Protein AF-A0A951YEX7-F1 (afdb_monomer)

Nearest PDB structures (foldseek):
  3szv-assembly1_A  TM=1.516E-01  e=1.296E+00  Pseudomonas aeruginosa
  5fp2-assembly1_A  TM=1.904E-01  e=5.068E+00  Pseudomonas aeruginosa PAO1
  4frt-assembly2_B  TM=1.624E-01  e=7.126E+00  Pseudomonas aeruginosa PAO1

Structure (mmCIF, N/CA/C/O backbone):
data_AF-A0A951YEX7-F1
#
_entry.id   AF-A0A951YEX7-F1
#
loop_
_atom_site.group_PDB
_atom_site.id
_atom_site.type_symbol
_atom_site.label_atom_id
_atom_site.label_alt_id
_atom_site.label_comp_id
_atom_site.label_asym_id
_atom_site.label_entity_id
_atom_site.label_seq_id
_atom_site.pdbx_PDB_ins_code
_at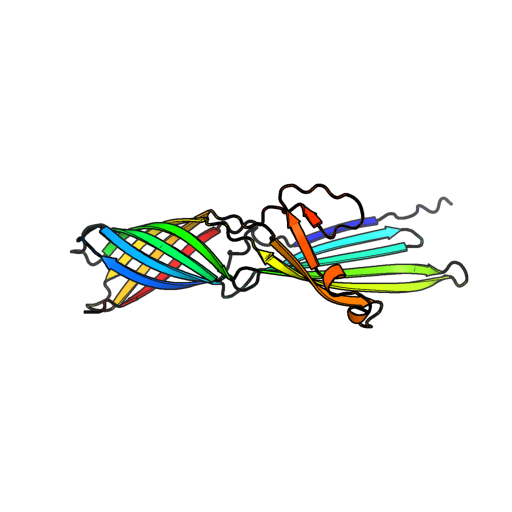om_site.Cartn_x
_atom_site.Cartn_y
_atom_site.Cartn_z
_atom_site.occupancy
_atom_site.B_iso_or_equiv
_atom_site.auth_seq_id
_atom_site.auth_comp_id
_atom_site.auth_asym_id
_atom_site.auth_atom_id
_atom_site.pdbx_PDB_model_num
ATOM 1 N N . MET A 1 1 ? 21.093 30.090 -42.281 1.00 42.28 1 MET A N 1
ATOM 2 C CA . MET A 1 1 ? 19.966 30.086 -41.326 1.00 42.28 1 MET A CA 1
ATOM 3 C C . MET A 1 1 ? 20.300 29.063 -40.257 1.00 42.28 1 MET A C 1
ATOM 5 O O . MET A 1 1 ? 20.526 27.914 -40.611 1.00 42.28 1 MET A O 1
ATOM 9 N N . ALA A 1 2 ? 20.468 29.483 -39.002 1.00 42.12 2 ALA A N 1
ATOM 10 C CA . ALA A 1 2 ? 20.758 28.562 -37.907 1.00 42.12 2 ALA A CA 1
ATOM 11 C C . ALA A 1 2 ? 19.499 27.728 -37.638 1.00 42.12 2 ALA A C 1
ATOM 13 O O . ALA A 1 2 ? 18.459 28.278 -37.287 1.00 42.12 2 ALA A O 1
ATOM 14 N N . ASN A 1 3 ? 19.578 26.422 -37.886 1.00 44.22 3 ASN A N 1
ATOM 15 C CA . ASN A 1 3 ? 18.518 25.488 -37.542 1.00 44.22 3 ASN A CA 1
ATOM 16 C C . ASN A 1 3 ? 18.584 25.304 -36.024 1.00 44.22 3 ASN A C 1
ATOM 18 O O . ASN A 1 3 ? 19.449 24.584 -35.526 1.00 44.22 3 ASN A O 1
ATOM 22 N N . THR A 1 4 ? 17.770 26.050 -35.280 1.00 51.34 4 THR A N 1
ATOM 23 C CA . THR A 1 4 ? 17.689 25.915 -33.826 1.00 51.34 4 THR A CA 1
ATOM 24 C C . THR A 1 4 ? 17.102 24.540 -33.539 1.00 51.34 4 THR A C 1
ATOM 26 O O . THR A 1 4 ? 15.890 24.351 -33.605 1.00 51.34 4 THR A O 1
ATOM 29 N N . ALA A 1 5 ? 17.969 23.554 -33.305 1.00 60.72 5 ALA A N 1
ATOM 30 C CA . ALA A 1 5 ? 17.566 22.221 -32.899 1.00 60.72 5 ALA A CA 1
ATOM 31 C C . ALA A 1 5 ? 16.681 22.350 -31.654 1.00 60.72 5 ALA A C 1
ATOM 33 O O . ALA A 1 5 ? 17.131 22.798 -30.599 1.00 60.72 5 ALA A O 1
ATOM 34 N N . VAL A 1 6 ? 15.398 22.022 -31.799 1.00 59.91 6 VAL A N 1
ATOM 35 C CA . VAL A 1 6 ? 14.470 22.014 -30.673 1.00 59.91 6 VAL A CA 1
ATOM 36 C C . VAL A 1 6 ? 14.808 20.787 -29.840 1.00 59.91 6 VAL A C 1
ATOM 38 O O . VAL A 1 6 ? 14.532 19.659 -30.237 1.00 59.91 6 VAL A O 1
ATOM 41 N N . HIS A 1 7 ? 15.438 21.024 -28.695 1.00 75.38 7 HIS A N 1
ATOM 42 C CA . HIS A 1 7 ? 15.550 20.045 -27.627 1.00 75.38 7 HIS A CA 1
ATOM 43 C C . HIS A 1 7 ? 14.389 20.284 -26.669 1.00 75.38 7 HIS A C 1
ATOM 45 O O . HIS A 1 7 ? 14.325 21.329 -26.020 1.00 75.38 7 HIS A O 1
ATOM 51 N N . ARG A 1 8 ? 13.443 19.346 -26.610 1.00 79.12 8 ARG A N 1
ATOM 52 C CA . ARG A 1 8 ? 12.318 19.415 -25.675 1.00 79.12 8 ARG A CA 1
ATOM 53 C C . ARG A 1 8 ? 12.412 18.245 -24.710 1.00 79.12 8 ARG A C 1
ATOM 55 O O . ARG A 1 8 ? 12.456 17.097 -25.128 1.00 79.12 8 ARG A O 1
ATOM 62 N N . TYR A 1 9 ? 12.431 18.561 -23.425 1.00 84.31 9 TYR A N 1
ATOM 63 C CA . TYR A 1 9 ? 12.249 17.605 -22.343 1.00 84.31 9 TYR A CA 1
ATOM 64 C C . TYR A 1 9 ? 10.934 17.952 -21.652 1.00 84.31 9 TYR A C 1
ATOM 66 O O . TYR A 1 9 ? 10.655 19.125 -21.390 1.00 84.31 9 TYR A O 1
ATOM 74 N N . THR A 1 10 ? 10.082 16.965 -21.426 1.00 81.12 10 THR A N 1
ATOM 75 C CA . THR A 1 10 ? 8.806 17.146 -20.738 1.00 81.12 10 THR A CA 1
ATOM 76 C C . THR A 1 10 ? 8.591 15.971 -19.811 1.00 81.12 10 THR A C 1
ATOM 78 O O . THR A 1 10 ? 8.619 14.828 -20.243 1.00 81.12 10 THR A O 1
ATOM 81 N N . GLU A 1 11 ? 8.357 16.263 -18.542 1.00 81.75 11 GLU A N 1
ATOM 82 C CA . GLU A 1 11 ? 8.040 15.273 -17.525 1.00 81.75 11 GLU A CA 1
ATOM 83 C C . GLU A 1 11 ? 6.643 15.581 -16.999 1.00 81.75 11 GLU A C 1
ATOM 85 O O . GLU A 1 11 ? 6.345 16.715 -16.620 1.00 81.75 11 GLU A O 1
ATOM 90 N N . SER A 1 12 ? 5.764 14.589 -17.055 1.00 78.19 12 SER A N 1
ATOM 91 C CA . SER A 1 12 ? 4.394 14.665 -16.560 1.00 78.19 12 SER A CA 1
ATOM 92 C C . SER A 1 12 ? 4.208 13.588 -15.506 1.00 78.19 12 SER A C 1
ATOM 94 O O . SER A 1 12 ? 4.552 12.435 -15.734 1.00 78.19 12 SER A O 1
ATOM 96 N N . PHE A 1 13 ? 3.661 13.951 -14.351 1.00 79.12 13 PHE A N 1
ATOM 97 C CA . PHE A 1 13 ? 3.451 13.018 -13.250 1.00 79.12 13 PHE A CA 1
ATOM 98 C C . PHE A 1 13 ? 2.040 13.165 -12.681 1.00 79.12 13 PHE A C 1
ATOM 100 O O . PHE A 1 13 ? 1.550 14.272 -12.464 1.00 79.12 13 PHE A O 1
ATOM 107 N N . ASP A 1 14 ? 1.401 12.031 -12.407 1.00 78.00 14 ASP A N 1
ATOM 108 C CA . ASP A 1 14 ? 0.180 11.923 -11.611 1.00 78.00 14 ASP A CA 1
ATOM 109 C C . ASP A 1 14 ? 0.499 11.085 -10.371 1.00 78.00 14 ASP A C 1
ATOM 111 O O . ASP A 1 14 ? 0.310 9.864 -10.305 1.00 78.00 14 ASP A O 1
ATOM 115 N N . LEU A 1 15 ? 1.064 11.782 -9.389 1.00 67.12 15 LEU A N 1
ATOM 116 C CA . LEU A 1 15 ? 1.317 11.267 -8.054 1.00 67.12 15 LEU A CA 1
ATOM 117 C C . LEU A 1 15 ? 0.044 11.502 -7.234 1.00 67.12 15 LEU A C 1
ATOM 119 O O . LEU A 1 15 ? -0.036 12.440 -6.436 1.00 67.12 15 LEU A O 1
ATOM 123 N N . GLY A 1 16 ? -0.993 10.686 -7.451 1.00 59.91 16 GLY A N 1
ATOM 124 C CA . GLY A 1 16 ? -2.158 10.661 -6.561 1.00 59.91 16 GLY A CA 1
ATOM 125 C C . GLY A 1 16 ? -1.709 10.592 -5.091 1.00 59.91 16 GLY A C 1
ATOM 126 O O . GLY A 1 16 ? -0.625 10.083 -4.818 1.00 59.91 16 GLY A O 1
ATOM 127 N N . ARG A 1 17 ? -2.505 11.136 -4.145 1.00 60.66 17 ARG A N 1
ATOM 128 C CA . ARG A 1 17 ? -2.154 11.249 -2.703 1.00 60.66 17 ARG A CA 1
ATOM 129 C C . ARG A 1 17 ? -1.236 10.099 -2.252 1.00 60.66 17 ARG A C 1
ATOM 131 O O . ARG A 1 17 ? -1.647 8.949 -2.339 1.00 60.66 17 ARG A O 1
ATOM 138 N N . SER A 1 18 ? -0.039 10.460 -1.777 1.00 63.31 18 SER A N 1
ATOM 139 C CA . SER A 1 18 ? 1.215 9.681 -1.648 1.00 63.31 18 SER A CA 1
ATOM 140 C C . SER A 1 18 ? 1.187 8.346 -0.866 1.00 63.31 18 SER A C 1
ATOM 142 O O . SER A 1 18 ? 2.230 7.846 -0.473 1.00 63.31 18 SER A O 1
ATOM 144 N N . SER A 1 19 ? 0.029 7.751 -0.578 1.00 72.00 19 SER A N 1
ATOM 145 C CA . SER A 1 19 ? -0.068 6.502 0.180 1.00 72.00 19 SER A CA 1
ATOM 146 C C . SER A 1 19 ? -0.799 5.420 -0.594 1.00 72.00 19 SER A C 1
ATOM 148 O O . SER A 1 19 ? -1.937 5.602 -1.028 1.00 72.00 19 SER A O 1
ATOM 150 N N . TYR A 1 20 ? -0.174 4.249 -0.686 1.00 76.44 20 TYR A N 1
ATOM 151 C CA . TYR A 1 20 ? -0.743 3.079 -1.354 1.00 76.44 20 TYR A CA 1
ATOM 152 C C . TYR A 1 20 ? -1.901 2.427 -0.584 1.00 76.44 20 TYR A C 1
ATOM 154 O O . TYR A 1 20 ? -2.630 1.611 -1.144 1.00 76.44 20 TYR A O 1
ATOM 162 N N . THR A 1 21 ? -2.135 2.828 0.670 1.00 76.38 21 THR A N 1
ATOM 163 C CA . THR A 1 21 ? -3.345 2.451 1.419 1.00 76.38 21 THR A CA 1
ATOM 164 C C . THR A 1 21 ? -4.460 3.493 1.302 1.00 76.38 21 THR A C 1
ATOM 166 O O . THR A 1 21 ? -5.565 3.262 1.792 1.00 76.38 21 THR A O 1
ATOM 169 N 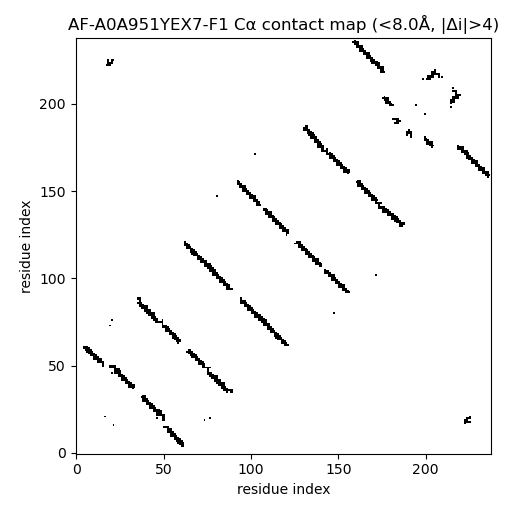N . ALA A 1 22 ? -4.233 4.643 0.658 1.00 76.00 22 ALA A N 1
ATOM 170 C CA . ALA A 1 22 ? -5.258 5.674 0.536 1.00 76.00 22 ALA A CA 1
ATOM 171 C C . ALA A 1 22 ? -6.360 5.264 -0.451 1.00 76.00 22 ALA A C 1
ATOM 173 O O . ALA A 1 22 ? -6.129 5.105 -1.645 1.00 76.00 22 ALA A O 1
ATOM 174 N N . GLY A 1 23 ? -7.604 5.188 0.009 1.00 80.38 23 GLY A N 1
ATOM 175 C CA . GLY A 1 23 ? -8.727 4.812 -0.842 1.00 80.38 23 GLY A CA 1
ATOM 176 C C . GLY A 1 23 ? -9.873 4.227 -0.039 1.00 80.38 23 GLY A C 1
ATOM 177 O O . GLY A 1 23 ? -9.927 4.377 1.181 1.00 80.38 23 GLY A O 1
ATOM 178 N N . LEU A 1 24 ? -10.791 3.566 -0.740 1.00 85.12 24 LEU A N 1
ATOM 179 C CA . LEU A 1 24 ? -11.866 2.823 -0.101 1.00 85.12 24 LEU A CA 1
ATOM 180 C C . LEU A 1 24 ? -11.297 1.538 0.512 1.00 85.12 24 LEU A C 1
ATOM 182 O O . LEU A 1 24 ? -10.646 0.753 -0.181 1.00 85.12 24 LEU A O 1
ATOM 186 N N . GLN A 1 25 ? -11.562 1.330 1.798 1.00 88.12 25 GLN A N 1
ATOM 187 C CA . GLN A 1 25 ? -11.143 0.147 2.543 1.00 88.12 25 GLN A CA 1
ATOM 188 C C . GLN A 1 25 ? -12.361 -0.528 3.175 1.00 88.12 25 GLN A C 1
ATOM 190 O O . GLN A 1 25 ? -13.288 0.143 3.630 1.00 88.12 25 GLN A O 1
ATOM 195 N N . GLY A 1 26 ? -12.351 -1.856 3.205 1.00 91.56 26 GLY A N 1
ATOM 196 C CA . GLY A 1 26 ? -13.250 -2.664 4.018 1.00 91.56 26 GLY A CA 1
ATOM 197 C C . GLY A 1 26 ? -12.570 -3.027 5.333 1.00 91.56 26 GLY A C 1
ATOM 198 O O . GLY A 1 26 ? -11.383 -3.349 5.344 1.00 91.56 26 GLY A O 1
ATOM 199 N N . ILE A 1 27 ? -13.319 -2.989 6.434 1.00 93.31 27 ILE A N 1
ATOM 200 C CA . ILE A 1 27 ? -12.808 -3.320 7.766 1.00 93.31 27 ILE A CA 1
ATOM 201 C C . ILE A 1 27 ? -13.727 -4.354 8.396 1.00 93.31 27 ILE A C 1
ATOM 203 O O . ILE A 1 27 ? -14.934 -4.139 8.505 1.00 93.31 27 ILE A O 1
ATOM 207 N N . LEU A 1 28 ? -13.141 -5.463 8.832 1.00 94.56 28 LEU A N 1
ATOM 208 C CA . LEU A 1 28 ? -13.803 -6.474 9.647 1.00 94.56 28 LEU A CA 1
ATOM 209 C C . LEU A 1 28 ? -13.068 -6.559 10.975 1.00 94.56 28 LEU A C 1
ATOM 211 O O . LEU A 1 28 ? -11.853 -6.704 10.980 1.00 94.56 28 LEU A O 1
ATOM 215 N N . ALA A 1 29 ? -13.775 -6.460 12.094 1.00 95.00 29 ALA A N 1
ATOM 216 C CA . ALA A 1 29 ? -13.156 -6.520 13.411 1.00 95.00 29 ALA A CA 1
ATOM 217 C C . ALA A 1 29 ? -13.959 -7.410 14.353 1.00 95.00 29 ALA A C 1
ATOM 219 O O . ALA A 1 29 ? -15.190 -7.390 14.344 1.00 95.00 29 ALA A O 1
ATOM 220 N N . ALA A 1 30 ? -13.244 -8.165 15.180 1.00 95.50 30 ALA A N 1
ATOM 221 C CA . ALA A 1 30 ? -13.800 -8.932 16.283 1.00 95.50 30 ALA A CA 1
ATOM 222 C C . ALA A 1 30 ? -13.022 -8.591 17.553 1.00 95.50 30 ALA A C 1
ATOM 224 O O . ALA A 1 30 ? -11.806 -8.429 17.508 1.00 95.50 30 ALA A O 1
ATOM 225 N N . GLY A 1 31 ? -13.708 -8.471 18.684 1.00 93.56 31 GLY A N 1
ATOM 226 C CA . GLY A 1 31 ? -13.071 -8.055 19.926 1.00 93.56 31 GLY A CA 1
ATOM 227 C C . GLY A 1 31 ? -13.866 -8.442 21.158 1.00 93.56 31 GLY A C 1
ATOM 228 O O . GLY A 1 31 ? -15.031 -8.827 21.069 1.00 93.56 31 GLY A O 1
ATOM 229 N N . ALA A 1 32 ? -13.214 -8.332 22.309 1.00 93.81 32 ALA A N 1
ATOM 230 C CA . ALA A 1 32 ? -13.791 -8.620 23.611 1.00 93.81 32 ALA A CA 1
ATOM 231 C C . ALA A 1 32 ? -13.421 -7.517 24.603 1.00 93.81 32 ALA A C 1
ATOM 233 O O . ALA A 1 32 ? -12.282 -7.050 24.652 1.00 93.81 32 ALA A O 1
ATOM 234 N N . MET A 1 33 ? -14.394 -7.113 25.416 1.00 92.00 33 MET A N 1
ATOM 235 C CA . MET A 1 33 ? -14.188 -6.181 26.520 1.00 92.00 33 MET A CA 1
ATOM 236 C C . MET A 1 33 ? -13.905 -6.975 27.795 1.00 92.00 33 MET A C 1
ATOM 238 O O . MET A 1 33 ? -14.723 -7.795 28.204 1.00 92.00 33 MET A O 1
ATOM 242 N N . PHE A 1 34 ? -12.759 -6.733 28.432 1.00 92.38 34 PHE A N 1
ATOM 243 C CA . PHE A 1 34 ? -12.404 -7.364 29.710 1.00 92.38 34 PHE A CA 1
ATOM 244 C C . PHE A 1 34 ? -12.970 -6.593 30.905 1.00 92.38 34 PHE A C 1
ATOM 246 O O . PHE A 1 34 ? -13.217 -7.156 31.968 1.00 92.38 34 PHE A O 1
ATOM 253 N N . SER A 1 35 ? -13.174 -5.288 30.733 1.00 90.88 35 SER A N 1
ATOM 254 C CA . SER A 1 35 ? -13.837 -4.413 31.694 1.00 90.88 35 SER A CA 1
ATOM 255 C C . SER A 1 35 ? -14.820 -3.492 30.973 1.00 90.88 35 SER A C 1
ATOM 257 O O . SER A 1 35 ? -14.917 -3.497 29.747 1.00 90.88 35 SER A O 1
ATOM 259 N N . LYS A 1 36 ? -15.542 -2.651 31.722 1.00 88.75 36 LYS A N 1
ATOM 260 C CA . LYS A 1 36 ? -16.456 -1.656 31.131 1.00 88.75 36 LYS A CA 1
ATOM 261 C C . LYS A 1 36 ? -15.745 -0.689 30.176 1.00 88.75 36 LYS A C 1
ATOM 263 O O . LYS A 1 36 ? -16.360 -0.197 29.231 1.00 88.75 36 LYS A O 1
ATOM 268 N N . ASN A 1 37 ? -14.458 -0.437 30.419 1.00 93.88 37 ASN A N 1
ATOM 269 C CA . ASN A 1 37 ? -13.695 0.611 29.751 1.00 93.88 37 ASN A CA 1
ATOM 270 C C . ASN A 1 37 ? -12.516 0.090 28.933 1.00 93.88 37 ASN A C 1
ATOM 272 O O . ASN A 1 37 ? -11.970 0.871 28.169 1.00 93.88 37 ASN A O 1
ATOM 276 N N . ILE A 1 38 ? -12.111 -1.175 29.087 1.00 95.56 38 ILE A N 1
ATOM 277 C CA . ILE A 1 38 ? -10.909 -1.728 28.452 1.00 95.56 38 ILE A CA 1
ATOM 278 C C . ILE A 1 38 ? -11.232 -3.065 27.789 1.00 95.56 38 ILE A C 1
ATOM 280 O O . ILE A 1 38 ? -11.825 -3.955 28.404 1.00 95.56 38 ILE A O 1
ATOM 284 N N . GLY A 1 39 ? -10.803 -3.211 26.544 1.00 96.38 39 GLY A N 1
ATOM 285 C CA . GLY A 1 39 ? -10.915 -4.436 25.768 1.00 96.38 39 GLY A CA 1
ATOM 286 C C . GLY A 1 39 ? -9.819 -4.548 24.726 1.00 96.38 39 GLY A C 1
ATOM 287 O O . GLY A 1 39 ? -8.913 -3.720 24.664 1.00 96.38 39 GLY A O 1
ATOM 288 N N . VAL A 1 40 ? -9.924 -5.572 23.895 1.00 97.38 40 VAL A N 1
ATOM 289 C CA . VAL A 1 40 ? -9.048 -5.796 22.745 1.00 97.38 40 VAL A CA 1
ATOM 290 C C . VAL A 1 40 ? -9.878 -6.086 21.509 1.00 97.38 40 VAL A C 1
ATOM 292 O O . VAL A 1 40 ? -10.967 -6.654 21.610 1.00 97.38 40 VAL A O 1
ATOM 295 N N . ASP A 1 41 ? -9.356 -5.718 20.346 1.00 95.88 41 ASP A N 1
ATOM 296 C CA . ASP A 1 41 ? -9.888 -6.125 19.053 1.00 95.88 41 ASP A CA 1
ATOM 297 C C . ASP A 1 41 ? -8.786 -6.692 18.150 1.00 95.88 41 ASP A C 1
ATOM 299 O O . ASP A 1 41 ? -7.590 -6.476 18.351 1.00 95.88 41 ASP A O 1
ATOM 303 N N . LEU A 1 42 ? -9.210 -7.475 17.166 1.00 97.31 42 LEU A N 1
ATOM 304 C CA . LEU A 1 42 ? -8.427 -7.861 16.009 1.00 97.31 42 LEU A CA 1
ATOM 305 C C . LEU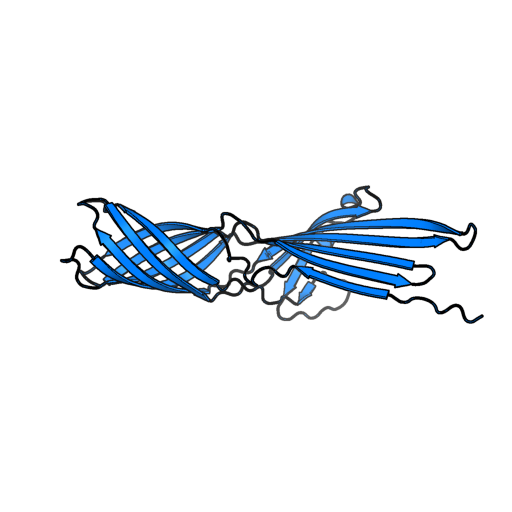 A 1 42 ? -9.194 -7.378 14.784 1.00 97.31 42 LEU A C 1
ATOM 307 O O . LEU A 1 42 ? -10.250 -7.921 14.447 1.00 97.31 42 LEU A O 1
ATOM 311 N N . ALA A 1 43 ? -8.670 -6.343 14.137 1.00 96.31 43 ALA A N 1
ATOM 312 C CA . ALA A 1 43 ? -9.215 -5.818 12.897 1.00 96.31 43 ALA A CA 1
ATOM 313 C C . ALA A 1 43 ? -8.450 -6.364 11.686 1.00 96.31 43 ALA A C 1
ATOM 315 O O . ALA A 1 43 ? -7.237 -6.543 11.725 1.00 96.31 43 ALA A O 1
ATOM 316 N N . MET A 1 44 ? -9.162 -6.597 10.594 1.00 95.75 44 MET A N 1
ATOM 317 C CA . MET A 1 44 ? -8.635 -6.885 9.273 1.00 95.75 44 MET A CA 1
ATOM 318 C C . MET A 1 44 ? -9.075 -5.762 8.339 1.00 95.75 44 MET A C 1
ATOM 320 O O . MET A 1 44 ? -10.271 -5.540 8.150 1.00 95.75 44 MET A O 1
ATOM 324 N N . ASN A 1 45 ? -8.102 -5.065 7.761 1.00 92.06 45 ASN A N 1
ATOM 325 C CA . ASN A 1 45 ? -8.305 -3.988 6.802 1.00 92.06 45 ASN A CA 1
ATOM 326 C C . ASN A 1 45 ? -7.964 -4.512 5.403 1.00 92.06 45 ASN A C 1
ATOM 328 O O . ASN A 1 45 ? -6.881 -5.063 5.196 1.00 92.06 45 ASN A O 1
ATOM 332 N N . ILE A 1 46 ? -8.885 -4.344 4.457 1.00 91.06 46 ILE A N 1
ATOM 333 C CA . ILE A 1 46 ? -8.766 -4.798 3.068 1.00 91.06 46 ILE A CA 1
ATOM 334 C C . ILE A 1 46 ? -8.924 -3.578 2.165 1.00 91.06 46 ILE A C 1
ATOM 336 O O . ILE 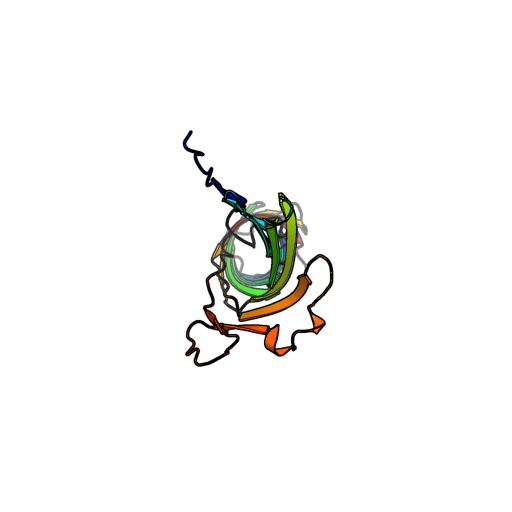A 1 46 ? -9.982 -2.948 2.163 1.00 91.06 46 ILE A O 1
ATOM 340 N N . GLY A 1 47 ? -7.907 -3.227 1.379 1.00 87.50 47 GLY A N 1
ATOM 341 C CA . GLY A 1 47 ? -8.073 -2.172 0.376 1.00 87.50 47 GLY A CA 1
ATOM 342 C C . GLY A 1 47 ? -8.948 -2.652 -0.782 1.00 87.50 47 GLY A C 1
ATOM 343 O O . GLY A 1 47 ? -8.707 -3.718 -1.339 1.00 87.50 47 GLY A O 1
ATOM 344 N N . LEU A 1 48 ? -9.975 -1.876 -1.132 1.00 84.44 48 LEU A N 1
ATOM 345 C CA . LEU A 1 48 ? -10.973 -2.241 -2.148 1.00 84.44 48 LEU A CA 1
ATOM 346 C C . LEU A 1 48 ? -10.746 -1.551 -3.495 1.00 84.44 48 LEU A C 1
ATOM 348 O O . LEU A 1 48 ? -11.154 -2.067 -4.529 1.00 84.44 48 LEU A O 1
ATOM 352 N N . ALA A 1 49 ? -10.099 -0.389 -3.481 1.00 77.69 49 ALA A N 1
ATOM 353 C CA . ALA A 1 49 ? -9.775 0.381 -4.675 1.00 77.69 49 ALA A CA 1
ATOM 354 C C . ALA A 1 49 ? -8.296 0.789 -4.616 1.00 77.69 49 ALA A C 1
ATOM 356 O O . ALA A 1 49 ? -7.993 1.875 -4.107 1.00 77.69 49 ALA A O 1
ATOM 357 N N . PRO A 1 50 ? -7.373 -0.089 -5.053 1.00 67.88 50 PRO A N 1
ATOM 358 C CA . PRO A 1 50 ? -5.956 0.231 -5.048 1.00 67.88 50 PRO A CA 1
ATOM 359 C C . PRO A 1 50 ? -5.655 1.455 -5.916 1.00 67.88 50 PRO A C 1
ATOM 361 O O . PRO A 1 50 ? -6.303 1.706 -6.935 1.00 67.88 50 PRO A O 1
ATOM 364 N N . ARG A 1 51 ? -4.662 2.237 -5.493 1.00 75.31 51 ARG A N 1
ATOM 365 C CA . ARG A 1 51 ? -4.213 3.431 -6.212 1.00 75.31 51 ARG A CA 1
ATOM 366 C C . ARG A 1 51 ? -3.171 3.073 -7.261 1.00 75.31 51 ARG A C 1
ATOM 368 O O . ARG A 1 51 ? -2.340 2.192 -7.049 1.00 75.31 51 ARG A O 1
ATOM 375 N N . SER A 1 52 ? -3.207 3.823 -8.358 1.00 79.12 52 SER A N 1
ATOM 376 C CA . SER A 1 52 ? -2.172 3.824 -9.384 1.00 79.12 52 SER A CA 1
ATOM 377 C C . SER A 1 52 ? -1.474 5.179 -9.431 1.00 79.12 52 SER A C 1
ATOM 379 O O . SER A 1 52 ? -2.160 6.201 -9.412 1.00 79.12 52 SER A O 1
ATOM 381 N N . MET A 1 53 ? -0.153 5.182 -9.549 1.00 82.56 53 MET A N 1
ATOM 382 C CA . MET A 1 53 ? 0.657 6.357 -9.863 1.00 82.56 53 MET A CA 1
ATOM 383 C C . MET A 1 53 ? 1.176 6.234 -11.291 1.00 82.56 53 MET A C 1
ATOM 385 O O . MET A 1 53 ? 1.475 5.126 -11.745 1.00 82.56 53 MET A O 1
ATOM 389 N N . LYS A 1 54 ? 1.265 7.358 -12.002 1.00 85.88 54 LYS A N 1
ATOM 390 C CA . LYS A 1 54 ? 1.759 7.398 -13.382 1.00 85.88 54 LYS A CA 1
ATOM 391 C C . LYS A 1 54 ? 2.815 8.479 -13.542 1.00 85.88 54 LYS A C 1
ATOM 393 O O . LYS A 1 54 ? 2.682 9.559 -12.969 1.00 85.88 54 LYS A O 1
ATOM 398 N N . SER A 1 55 ? 3.839 8.187 -14.326 1.00 88.12 55 SER A N 1
ATOM 399 C CA . SER A 1 55 ? 4.855 9.145 -14.742 1.00 88.12 55 SER A CA 1
ATOM 400 C C . SER A 1 55 ? 5.176 8.927 -16.211 1.00 88.12 55 SER A C 1
ATOM 402 O O . SER A 1 55 ? 5.363 7.790 -16.635 1.00 88.12 55 SER A O 1
ATOM 404 N N . ASP A 1 56 ? 5.242 10.013 -16.968 1.00 86.25 56 ASP A N 1
ATOM 405 C CA . ASP A 1 56 ? 5.573 10.033 -18.382 1.00 86.25 56 ASP A CA 1
ATOM 406 C C . ASP A 1 56 ? 6.727 11.013 -18.604 1.00 86.25 56 ASP A C 1
ATOM 408 O O . ASP A 1 56 ? 6.609 12.216 -18.353 1.00 86.25 56 ASP A O 1
ATOM 412 N N . VAL A 1 57 ? 7.848 10.502 -19.102 1.00 87.38 57 VAL A N 1
ATOM 413 C CA . VAL A 1 57 ? 9.006 11.302 -19.503 1.00 87.38 57 VAL A CA 1
ATOM 414 C C . VAL A 1 57 ? 9.095 11.291 -21.019 1.00 87.38 57 VAL A C 1
ATOM 416 O O . VAL A 1 57 ? 9.179 10.234 -21.639 1.00 87.38 57 VAL A O 1
ATOM 419 N N . TYR A 1 58 ? 9.096 12.474 -21.620 1.00 88.19 58 TYR A N 1
ATOM 420 C CA . TYR A 1 58 ? 9.220 12.686 -23.054 1.00 88.19 58 TYR A CA 1
ATOM 421 C C . TYR A 1 58 ? 10.480 13.490 -23.368 1.00 88.19 58 TYR A C 1
ATOM 423 O O . TYR A 1 58 ? 10.710 14.568 -22.814 1.00 88.19 58 TYR A O 1
ATOM 431 N N . LEU A 1 59 ? 11.271 12.980 -24.305 1.00 87.12 59 LEU A N 1
ATOM 432 C CA . LEU A 1 59 ? 12.458 13.633 -24.837 1.00 87.12 59 LEU A CA 1
ATOM 433 C C . LEU A 1 59 ? 12.330 13.747 -26.355 1.00 87.12 59 LEU A C 1
ATOM 435 O O . LEU A 1 59 ? 12.066 12.764 -27.041 1.00 87.12 59 LEU A O 1
ATOM 439 N N . GLU A 1 60 ? 12.589 14.931 -26.894 1.00 86.88 60 GLU A N 1
ATOM 440 C CA . GLU A 1 60 ? 12.643 15.181 -28.331 1.00 86.88 60 GLU A CA 1
ATOM 441 C C . GLU A 1 60 ? 13.933 15.903 -28.710 1.00 86.88 60 GLU A C 1
ATOM 443 O O . GLU A 1 60 ? 14.315 16.920 -28.124 1.00 86.88 60 GLU A O 1
ATOM 448 N N . GLN A 1 61 ? 14.599 15.341 -29.713 1.00 87.38 61 GLN A N 1
ATOM 449 C CA . GLN A 1 61 ? 15.803 15.833 -30.363 1.00 87.38 61 GLN A CA 1
ATOM 450 C C . GLN A 1 61 ? 15.645 15.668 -31.889 1.00 87.38 61 GLN A C 1
ATOM 452 O O . GLN A 1 61 ? 14.815 14.875 -32.339 1.00 87.38 61 GLN A O 1
ATOM 457 N N . PRO A 1 62 ? 16.457 16.348 -32.722 1.00 83.00 62 PRO A N 1
ATOM 458 C CA . PRO A 1 62 ? 16.258 16.375 -34.177 1.00 83.00 62 PRO A CA 1
ATOM 459 C C . PRO A 1 62 ? 16.152 15.012 -34.889 1.00 83.00 62 PRO A C 1
ATOM 461 O O . PRO A 1 62 ? 15.484 14.925 -35.914 1.00 83.00 62 PRO A O 1
ATOM 464 N N . ALA A 1 63 ? 16.785 13.959 -34.365 1.00 87.31 63 ALA A N 1
ATOM 465 C CA . ALA A 1 63 ? 16.785 12.613 -34.955 1.00 87.31 63 ALA A CA 1
ATOM 466 C C . ALA A 1 63 ? 16.275 11.522 -33.994 1.00 87.31 63 ALA A C 1
ATOM 468 O O . ALA A 1 63 ? 16.419 10.330 -34.277 1.00 87.31 63 ALA A O 1
ATOM 469 N N . LEU A 1 64 ? 15.724 11.916 -32.843 1.00 89.19 64 LEU A N 1
ATOM 470 C CA . LEU A 1 64 ? 15.386 11.000 -31.760 1.00 89.19 64 LEU A CA 1
ATOM 471 C C . LEU A 1 64 ? 14.202 11.532 -30.954 1.00 89.19 64 LEU A C 1
ATOM 473 O O . LEU A 1 64 ? 14.238 12.659 -30.462 1.00 89.19 64 LEU A O 1
ATOM 477 N N . ARG A 1 65 ? 13.183 10.697 -30.769 1.00 91.31 65 ARG A N 1
ATOM 478 C CA . ARG A 1 65 ? 12.097 10.931 -29.816 1.00 91.31 65 ARG A CA 1
ATOM 479 C C . ARG A 1 65 ? 12.001 9.743 -28.884 1.00 91.31 65 ARG A C 1
ATOM 481 O O . ARG A 1 65 ? 12.000 8.606 -29.345 1.00 91.31 65 ARG A O 1
ATOM 488 N N . GLU A 1 66 ? 11.913 10.002 -27.592 1.00 92.00 66 GLU A N 1
ATOM 489 C CA . GLU A 1 66 ? 11.808 8.970 -26.570 1.00 92.00 66 GLU A CA 1
ATOM 490 C C . GLU A 1 66 ? 10.635 9.280 -25.655 1.00 92.00 66 GLU A C 1
ATOM 492 O O . GLU A 1 66 ? 10.380 10.429 -25.303 1.00 92.00 66 GLU A O 1
ATOM 497 N N . THR A 1 67 ? 9.894 8.244 -25.294 1.00 92.19 67 THR A N 1
ATOM 498 C CA . THR A 1 67 ? 8.818 8.300 -24.311 1.00 92.19 67 THR A CA 1
ATOM 499 C C . THR A 1 67 ? 9.014 7.150 -23.342 1.00 92.19 67 THR A C 1
ATOM 501 O O . THR A 1 67 ? 9.070 5.998 -23.767 1.00 92.19 67 THR A O 1
ATOM 504 N N . LEU A 1 68 ? 9.115 7.451 -22.054 1.00 93.25 68 LEU A N 1
ATOM 505 C CA . LEU A 1 68 ? 9.119 6.479 -20.972 1.00 93.25 68 LEU A CA 1
ATOM 506 C C . LEU A 1 68 ? 7.855 6.695 -20.144 1.00 93.25 68 LEU A C 1
ATOM 508 O O . LEU A 1 68 ? 7.753 7.689 -19.434 1.00 93.25 68 LEU A O 1
ATOM 512 N N . ALA A 1 69 ? 6.920 5.760 -20.236 1.00 91.62 69 ALA A N 1
ATOM 513 C CA . ALA A 1 69 ? 5.729 5.716 -19.404 1.00 91.62 69 ALA A CA 1
ATOM 514 C C . ALA A 1 69 ? 5.925 4.671 -18.304 1.00 91.62 69 ALA A C 1
ATOM 516 O O . ALA A 1 69 ? 6.212 3.508 -18.588 1.00 91.62 69 ALA A O 1
ATOM 517 N N . VAL A 1 70 ? 5.755 5.071 -17.050 1.00 91.44 70 VAL A N 1
ATOM 518 C CA . VAL A 1 70 ? 5.822 4.207 -15.870 1.00 91.44 70 VAL A CA 1
ATOM 519 C C . VAL A 1 70 ? 4.488 4.295 -15.147 1.00 91.44 70 VAL A C 1
ATOM 521 O O . VAL A 1 70 ? 4.049 5.372 -14.753 1.00 91.44 70 VAL A O 1
ATOM 524 N N . THR A 1 71 ? 3.834 3.156 -14.951 1.00 90.25 71 THR A N 1
ATOM 525 C CA . THR A 1 71 ? 2.619 3.035 -14.144 1.00 90.25 71 THR A CA 1
ATOM 526 C C . THR A 1 71 ? 2.881 2.079 -12.992 1.00 90.25 71 THR A C 1
ATOM 528 O O . THR A 1 71 ? 3.176 0.913 -13.212 1.00 90.25 71 THR A O 1
ATOM 531 N N . GLN A 1 72 ? 2.727 2.546 -11.758 1.00 87.44 72 GLN A N 1
ATOM 532 C CA . GLN A 1 72 ? 2.803 1.713 -10.558 1.00 87.44 72 GLN A CA 1
ATOM 533 C C . GLN A 1 72 ? 1.410 1.549 -9.961 1.00 87.44 72 GLN A C 1
ATOM 535 O O . GLN A 1 72 ? 0.668 2.523 -9.842 1.00 87.44 72 GLN A O 1
ATOM 540 N N . LYS A 1 73 ? 1.036 0.331 -9.578 1.00 87.00 73 LYS A N 1
ATOM 541 C CA . LYS A 1 73 ? -0.260 0.000 -8.974 1.00 87.00 73 LYS A CA 1
ATOM 542 C C . LYS A 1 73 ? -0.009 -0.821 -7.723 1.00 87.00 73 LYS A C 1
ATOM 544 O O . LYS A 1 73 ? 0.705 -1.813 -7.793 1.00 87.00 73 LYS A O 1
ATOM 549 N N . ALA A 1 74 ? -0.596 -0.440 -6.594 1.00 83.81 74 ALA A N 1
ATOM 550 C CA . ALA A 1 74 ? -0.596 -1.342 -5.446 1.00 83.81 74 ALA A CA 1
ATOM 551 C C . ALA A 1 74 ? -1.595 -2.480 -5.647 1.00 83.81 74 ALA A C 1
ATOM 553 O O . ALA A 1 74 ? -2.674 -2.275 -6.196 1.00 83.81 74 ALA A O 1
ATOM 554 N N . ASP A 1 75 ? -1.264 -3.663 -5.150 1.00 84.25 75 ASP A N 1
ATOM 555 C CA . ASP A 1 75 ? -2.252 -4.718 -4.956 1.00 84.25 75 ASP A CA 1
ATOM 556 C C . ASP A 1 75 ? -3.227 -4.322 -3.854 1.00 84.25 75 ASP A C 1
ATOM 558 O O . ASP A 1 75 ? -2.902 -3.486 -3.017 1.00 84.25 75 ASP A O 1
ATOM 562 N N . MET A 1 76 ? -4.402 -4.958 -3.803 1.00 84.31 76 MET A N 1
ATOM 563 C CA . MET A 1 76 ? -5.339 -4.831 -2.680 1.00 84.31 76 MET A CA 1
ATOM 564 C C . MET A 1 76 ? -4.649 -5.265 -1.373 1.00 84.31 76 MET A C 1
ATOM 566 O O . MET A 1 76 ? -4.513 -6.473 -1.138 1.00 84.31 76 MET A O 1
ATOM 570 N N . PRO A 1 77 ? -4.204 -4.327 -0.511 1.00 86.88 77 PRO A N 1
ATOM 571 C CA . PRO A 1 77 ? -3.457 -4.694 0.674 1.00 86.88 77 PRO A CA 1
ATOM 572 C C . PRO A 1 77 ? -4.397 -5.331 1.696 1.00 86.88 77 PRO A C 1
ATOM 574 O O . PRO A 1 77 ? -5.515 -4.856 1.910 1.00 86.88 77 PRO A O 1
ATOM 577 N N . VAL A 1 78 ? -3.917 -6.379 2.361 1.00 92.19 78 VAL A N 1
ATOM 578 C CA . VAL A 1 78 ? -4.576 -6.993 3.516 1.00 92.19 78 VAL A CA 1
ATOM 579 C C . VAL A 1 78 ? -3.681 -6.816 4.728 1.00 92.19 78 VAL A C 1
ATOM 581 O O . VAL A 1 78 ? -2.533 -7.271 4.749 1.00 92.19 78 VAL A O 1
ATOM 584 N N . MET A 1 79 ? -4.221 -6.157 5.746 1.00 93.62 79 MET A N 1
ATOM 585 C CA . MET A 1 79 ? -3.529 -5.862 6.993 1.00 93.62 79 MET A CA 1
ATOM 586 C C . MET A 1 79 ? -4.340 -6.380 8.170 1.00 93.62 79 MET A C 1
ATOM 588 O O . MET A 1 79 ? -5.559 -6.219 8.194 1.00 93.62 79 MET A O 1
ATOM 592 N N . ILE A 1 80 ? -3.666 -6.946 9.165 1.00 96.88 80 ILE A N 1
ATOM 593 C CA . ILE A 1 80 ? -4.279 -7.306 10.447 1.00 96.88 80 ILE A CA 1
ATOM 594 C C . ILE A 1 80 ? -3.793 -6.359 11.537 1.00 96.88 80 ILE A C 1
ATOM 596 O O . ILE A 1 80 ? -2.663 -5.874 11.500 1.00 96.88 80 ILE A O 1
ATOM 600 N N . THR A 1 81 ? -4.652 -6.064 12.501 1.00 97.69 81 THR A N 1
ATOM 601 C CA . THR A 1 81 ? -4.396 -5.065 13.534 1.00 97.69 81 THR A CA 1
ATOM 602 C C . THR A 1 81 ? -4.946 -5.548 14.867 1.00 97.69 81 THR A C 1
ATOM 604 O O . THR A 1 81 ? -6.125 -5.332 15.150 1.00 97.69 81 THR A O 1
ATOM 607 N N . PRO A 1 82 ? -4.135 -6.246 15.678 1.00 97.75 82 PRO A N 1
ATOM 608 C CA . PRO A 1 82 ? -4.415 -6.383 17.099 1.00 97.75 82 PRO A CA 1
ATOM 609 C C . PRO A 1 82 ? -4.339 -5.013 17.785 1.00 97.75 82 PRO A C 1
ATOM 611 O O . PRO A 1 82 ? -3.312 -4.329 17.695 1.00 97.75 82 PRO A O 1
ATOM 614 N N . SER A 1 83 ? -5.395 -4.633 18.504 1.00 97.94 83 SER A N 1
ATOM 615 C CA . SER A 1 83 ? -5.462 -3.346 19.202 1.00 97.94 83 SER A CA 1
ATOM 616 C C . SER A 1 83 ? -6.002 -3.471 20.619 1.00 97.94 83 SER A C 1
ATOM 618 O O . SER A 1 83 ? -6.821 -4.332 20.939 1.00 97.94 83 SER A O 1
ATOM 620 N N . LEU A 1 84 ? -5.570 -2.540 21.465 1.00 98.00 84 LEU A N 1
ATOM 621 C CA . LEU A 1 84 ? -6.223 -2.227 22.726 1.00 98.00 84 LEU A CA 1
ATOM 622 C C . LEU A 1 84 ? -7.339 -1.217 22.457 1.00 98.00 84 LEU A C 1
ATOM 624 O O . LEU A 1 84 ? -7.121 -0.229 21.755 1.00 98.00 84 LEU A O 1
ATOM 628 N N . VAL A 1 85 ? -8.506 -1.437 23.053 1.00 97.06 85 VAL A N 1
ATOM 629 C CA . VAL A 1 85 ? -9.664 -0.545 22.969 1.00 97.06 85 VAL A CA 1
ATOM 630 C C . VAL A 1 85 ? -9.936 0.043 24.345 1.00 97.06 85 VAL A C 1
ATOM 632 O O . VAL A 1 85 ? -10.069 -0.688 25.327 1.00 97.06 85 VAL A O 1
ATOM 635 N N . ILE A 1 86 ? -10.062 1.365 24.405 1.00 96.81 86 ILE A N 1
ATOM 636 C CA . ILE A 1 86 ? -10.485 2.099 25.595 1.00 96.81 86 ILE A CA 1
ATOM 637 C C . ILE A 1 86 ? -11.771 2.843 25.260 1.00 96.81 86 ILE A C 1
ATOM 639 O O . ILE A 1 86 ? -11.863 3.483 24.217 1.00 96.81 86 ILE A O 1
ATOM 643 N N . GLN A 1 87 ? -12.773 2.780 26.130 1.00 95.38 87 GLN A N 1
ATOM 644 C CA . GLN A 1 87 ? -14.048 3.457 25.901 1.00 95.38 87 GLN A CA 1
ATOM 645 C C . GLN A 1 87 ? -14.577 4.165 27.148 1.00 95.38 87 GLN A C 1
ATOM 647 O O . GLN A 1 87 ? -14.318 3.750 28.281 1.00 95.38 87 GLN A O 1
ATOM 652 N N . SER A 1 88 ? -15.328 5.245 26.923 1.00 92.25 88 SER A N 1
ATOM 653 C CA . SER A 1 88 ? -16.080 5.951 27.959 1.00 92.25 88 SER A CA 1
ATOM 654 C C . SER A 1 88 ? -17.195 5.065 28.521 1.00 92.25 88 SER A C 1
ATOM 656 O O . SER A 1 88 ? -17.430 3.959 28.033 1.00 92.25 88 SER A O 1
ATOM 658 N N . ASP A 1 89 ? -17.906 5.552 29.539 1.00 80.88 89 ASP A N 1
ATOM 659 C CA . ASP A 1 89 ? -19.016 4.805 30.130 1.00 80.88 89 ASP A CA 1
ATOM 660 C C . ASP A 1 89 ? -20.028 4.321 29.068 1.00 80.88 89 ASP A C 1
ATOM 662 O O . ASP A 1 89 ? -20.387 5.028 28.123 1.00 80.88 89 ASP A O 1
ATOM 666 N N . THR A 1 90 ? -20.449 3.070 29.232 1.00 70.25 90 THR A N 1
ATOM 667 C CA . THR A 1 90 ? -21.350 2.319 28.348 1.00 70.25 90 THR A CA 1
ATOM 668 C C . THR A 1 90 ? -22.831 2.544 28.658 1.00 70.25 90 THR A C 1
ATOM 670 O O . THR A 1 90 ? -23.692 1.989 27.976 1.00 70.25 90 THR A O 1
ATOM 673 N N . GLY A 1 91 ? -23.147 3.308 29.711 1.00 70.31 91 GLY A N 1
ATOM 674 C CA . GLY A 1 91 ? -24.524 3.587 30.132 1.00 70.31 91 GLY A CA 1
ATOM 675 C C . GLY A 1 91 ? -25.297 4.532 29.203 1.00 70.31 91 GLY A C 1
ATOM 676 O O . GLY A 1 91 ? -26.528 4.546 29.221 1.00 70.31 91 GLY A O 1
ATOM 677 N N . SER A 1 92 ? -24.6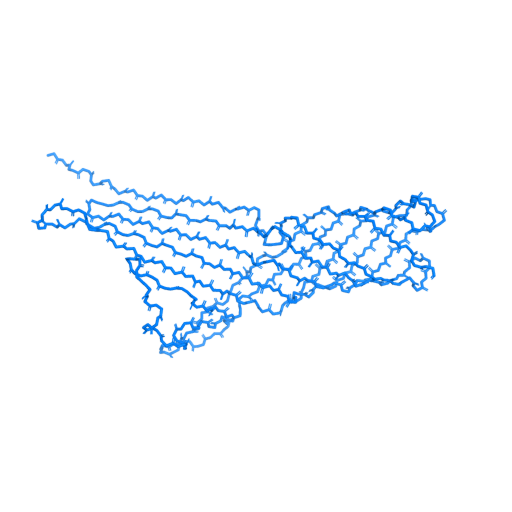01 5.307 28.369 1.00 78.25 92 SER A N 1
ATOM 678 C CA . SER A 1 92 ? -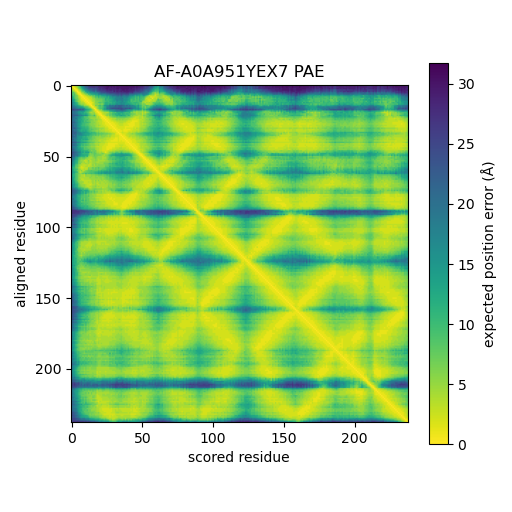25.189 6.259 27.425 1.00 78.25 92 SER A CA 1
ATOM 679 C C . SER A 1 92 ? -25.438 5.641 26.044 1.00 78.25 92 SER A C 1
ATOM 681 O O . SER A 1 92 ? -24.773 4.703 25.617 1.00 78.25 92 SER A O 1
ATOM 683 N N . ARG A 1 93 ? -26.388 6.211 25.284 1.00 89.00 93 ARG A N 1
ATOM 684 C CA . ARG A 1 93 ? -26.606 5.838 23.868 1.00 89.00 93 ARG A CA 1
ATOM 685 C C . ARG A 1 93 ? -25.412 6.165 22.969 1.00 89.00 93 ARG A C 1
ATOM 687 O O . ARG A 1 93 ? -25.333 5.637 21.865 1.00 89.00 93 ARG A O 1
ATOM 694 N N . ILE A 1 94 ? -24.537 7.058 23.424 1.00 93.00 94 ILE A N 1
ATOM 695 C CA . ILE A 1 94 ? -23.334 7.493 22.725 1.00 93.00 94 ILE A CA 1
ATOM 696 C C . ILE A 1 94 ? -22.134 7.167 23.607 1.00 93.00 94 ILE A C 1
ATOM 698 O O . ILE A 1 94 ? -22.099 7.595 24.759 1.00 93.00 94 ILE A O 1
ATOM 702 N N . THR A 1 95 ? -21.154 6.456 23.063 1.00 94.75 95 THR A N 1
ATOM 703 C CA . THR A 1 95 ? -19.919 6.083 23.762 1.00 94.75 95 THR A CA 1
ATOM 704 C C . THR A 1 95 ? -18.730 6.553 22.941 1.00 94.75 95 THR A C 1
ATOM 706 O O . THR A 1 95 ? -18.605 6.192 21.772 1.00 94.75 95 THR A O 1
ATOM 709 N N . ALA A 1 96 ? -17.853 7.353 23.539 1.00 96.31 96 ALA A N 1
ATOM 710 C CA . ALA A 1 96 ? -16.576 7.691 22.928 1.00 96.31 96 ALA A CA 1
ATOM 711 C C . ALA A 1 96 ? -15.594 6.535 23.135 1.00 96.31 96 ALA A C 1
ATOM 713 O O . ALA A 1 96 ? -15.614 5.877 24.177 1.00 96.31 96 ALA A O 1
ATOM 714 N N . TYR A 1 97 ? -14.731 6.280 22.160 1.00 96.06 97 TYR A N 1
ATOM 715 C CA . TYR A 1 97 ? -13.691 5.270 22.280 1.00 96.06 97 TYR A CA 1
ATOM 716 C C . TYR A 1 97 ? -12.410 5.701 21.578 1.00 96.06 97 TYR A C 1
ATOM 718 O O . TYR A 1 97 ? -12.416 6.539 20.679 1.00 96.06 97 TYR A O 1
ATOM 726 N N . ALA A 1 98 ? -11.313 5.091 21.994 1.00 97.56 98 ALA A N 1
ATOM 727 C CA . ALA A 1 98 ? -10.039 5.130 21.312 1.00 97.56 98 ALA A CA 1
ATOM 728 C C . ALA A 1 98 ? -9.522 3.700 21.155 1.00 97.56 98 ALA A C 1
ATOM 730 O O . ALA A 1 98 ? -9.790 2.839 21.997 1.00 97.56 98 ALA A O 1
ATOM 731 N N . ARG A 1 99 ? -8.768 3.444 20.090 1.00 96.38 99 ARG A N 1
ATOM 732 C CA . ARG A 1 99 ? -8.012 2.201 19.936 1.00 96.38 99 ARG A CA 1
ATOM 733 C C . ARG A 1 99 ? -6.603 2.479 19.451 1.00 96.38 99 ARG A C 1
ATOM 735 O O . ARG A 1 99 ? -6.375 3.441 18.725 1.00 96.38 99 ARG A O 1
ATOM 742 N N . GLY A 1 100 ? -5.670 1.640 19.873 1.00 97.94 100 GLY A N 1
ATOM 743 C CA . GLY A 1 100 ? -4.271 1.703 19.466 1.00 97.94 100 GLY A CA 1
ATOM 744 C C . GLY A 1 100 ? -3.715 0.301 19.295 1.00 97.94 100 GLY A C 1
ATOM 745 O O . GLY A 1 100 ? -3.952 -0.558 20.146 1.00 97.94 100 GLY A O 1
ATOM 746 N N . GLY A 1 101 ? -3.014 0.056 18.192 1.00 97.38 101 GLY A N 1
ATOM 747 C CA . GLY A 1 101 ? -2.622 -1.295 17.807 1.00 97.38 101 GLY A CA 1
ATOM 748 C C . GLY A 1 101 ? -1.421 -1.361 16.877 1.00 97.38 101 GLY A C 1
ATOM 749 O O . GLY A 1 101 ? -1.014 -0.366 16.272 1.00 97.38 101 GLY A O 1
ATOM 750 N N . VAL A 1 102 ? -0.870 -2.566 16.761 1.00 97.94 102 VAL A N 1
ATOM 751 C CA . VAL A 1 102 ? 0.223 -2.888 15.835 1.00 97.94 102 VAL A CA 1
ATOM 752 C C . VAL A 1 102 ? -0.389 -3.415 14.548 1.00 97.94 102 VAL A C 1
ATOM 754 O O . VAL A 1 102 ? -1.281 -4.254 14.591 1.00 97.94 102 VAL A O 1
ATOM 757 N N . VAL A 1 103 ? 0.072 -2.933 13.400 1.00 97.12 103 VAL A N 1
ATOM 758 C CA . VAL A 1 103 ? -0.451 -3.321 12.086 1.00 97.12 103 VAL A CA 1
ATOM 759 C C . VAL A 1 103 ? 0.534 -4.253 11.406 1.00 97.12 103 VAL A C 1
ATOM 761 O O . VAL A 1 103 ? 1.692 -3.894 11.225 1.00 97.12 103 VAL A O 1
ATOM 764 N N . PHE A 1 104 ? 0.079 -5.428 10.985 1.00 96.75 104 PHE A N 1
ATOM 765 C CA . PHE A 1 104 ? 0.887 -6.374 10.224 1.00 96.75 104 PHE A CA 1
ATOM 766 C C . PHE A 1 104 ? 0.387 -6.449 8.775 1.00 96.75 104 PHE A C 1
ATOM 768 O O . PHE A 1 104 ? -0.775 -6.810 8.558 1.00 96.75 104 PHE A O 1
ATOM 775 N N . PRO A 1 105 ? 1.232 -6.136 7.777 1.00 93.81 105 PRO A N 1
ATOM 776 C CA . PRO A 1 105 ? 0.911 -6.355 6.370 1.00 93.81 105 PRO A CA 1
ATOM 777 C C . PRO A 1 105 ? 0.987 -7.858 6.061 1.00 93.81 105 PRO A C 1
ATOM 779 O O . PRO A 1 105 ? 2.068 -8.442 6.042 1.00 93.81 105 PRO A O 1
ATOM 782 N N . VAL A 1 106 ? -0.163 -8.500 5.846 1.00 92.88 106 VAL A N 1
ATOM 783 C CA . VAL A 1 106 ? -0.242 -9.946 5.555 1.00 92.88 106 VAL A CA 1
ATOM 784 C C . VAL A 1 106 ? -0.095 -10.205 4.062 1.00 92.88 106 VAL A C 1
ATOM 786 O O . VAL A 1 106 ? 0.594 -11.136 3.652 1.00 92.88 106 VAL A O 1
ATOM 789 N N . LYS A 1 107 ? -0.737 -9.369 3.244 1.00 90.25 107 LYS A N 1
ATOM 790 C CA . LYS A 1 107 ? -0.617 -9.402 1.789 1.00 90.25 107 LYS A CA 1
ATOM 791 C C . LYS A 1 107 ? -0.453 -7.982 1.287 1.00 90.25 107 LYS A C 1
ATOM 793 O O . LYS A 1 107 ? -1.388 -7.191 1.368 1.00 90.25 107 LYS A O 1
ATOM 798 N N . THR A 1 108 ? 0.727 -7.673 0.777 1.00 90.19 108 THR A N 1
ATOM 799 C CA . THR A 1 108 ? 1.037 -6.398 0.138 1.00 90.19 108 THR A CA 1
ATOM 800 C C . THR A 1 108 ? 1.976 -6.658 -1.029 1.00 90.19 108 THR A C 1
ATOM 802 O O . THR A 1 108 ? 2.886 -7.485 -0.946 1.00 90.19 108 THR A O 1
ATOM 805 N N . GLY A 1 109 ? 1.726 -5.961 -2.123 1.00 90.81 109 GLY A N 1
ATOM 806 C CA . GLY A 1 109 ? 2.484 -6.077 -3.354 1.00 90.81 109 GLY A CA 1
ATOM 807 C C . GLY A 1 109 ? 2.190 -4.883 -4.241 1.00 90.81 109 GLY A C 1
ATOM 808 O O . GLY A 1 109 ? 1.294 -4.085 -3.937 1.00 90.81 109 GLY A O 1
ATOM 809 N N . MET A 1 110 ? 2.993 -4.709 -5.279 1.00 91.44 110 MET A N 1
ATOM 810 C CA . MET A 1 110 ? 2.763 -3.687 -6.293 1.00 91.44 110 MET A CA 1
ATOM 811 C C . MET A 1 110 ? 3.148 -4.230 -7.657 1.00 91.44 110 MET A C 1
ATOM 813 O O . MET A 1 110 ? 4.149 -4.922 -7.773 1.00 91.44 110 MET A O 1
ATOM 817 N N . THR A 1 111 ? 2.408 -3.849 -8.683 1.00 93.50 111 THR A N 1
ATOM 818 C CA . THR A 1 111 ? 2.763 -4.106 -10.074 1.00 93.50 111 THR A CA 1
ATOM 819 C C . THR A 1 111 ? 3.259 -2.811 -10.696 1.00 93.50 111 THR A C 1
ATOM 821 O O . THR A 1 111 ? 2.604 -1.768 -10.598 1.00 93.50 111 THR A O 1
ATOM 824 N N . GLN A 1 112 ? 4.410 -2.869 -11.353 1.00 94.12 112 GLN A N 1
ATOM 825 C CA . GLN A 1 112 ? 4.932 -1.793 -12.182 1.00 94.12 112 GLN A CA 1
ATOM 826 C C . GLN A 1 112 ? 4.840 -2.198 -13.645 1.00 94.12 112 GLN A C 1
ATOM 828 O O . GLN A 1 112 ? 5.363 -3.228 -14.051 1.00 94.12 112 GLN A O 1
ATOM 833 N N . GLU A 1 113 ? 4.210 -1.356 -14.445 1.00 95.00 113 GLU A N 1
ATOM 834 C CA . GLU A 1 113 ? 4.178 -1.449 -15.895 1.00 95.00 113 GLU A CA 1
ATOM 835 C C . GLU A 1 113 ? 5.059 -0.333 -16.450 1.00 95.00 113 GLU A C 1
ATOM 837 O O . GLU A 1 113 ? 4.846 0.842 -16.145 1.00 95.00 113 GLU A O 1
ATOM 842 N N . VAL A 1 114 ? 6.043 -0.690 -17.267 1.00 95.31 114 VAL A N 1
ATOM 843 C CA . VAL A 1 114 ? 6.904 0.269 -17.954 1.00 95.31 114 VAL A CA 1
ATOM 844 C C . VAL A 1 114 ? 6.753 0.097 -19.453 1.00 95.31 114 VAL A C 1
ATOM 846 O O . VAL A 1 114 ? 6.757 -1.019 -19.973 1.00 95.31 114 VAL A O 1
ATOM 849 N N . MET A 1 115 ? 6.634 1.214 -20.158 1.00 95.88 115 MET A N 1
ATOM 850 C CA . MET A 1 115 ? 6.627 1.269 -21.608 1.00 95.88 115 MET A CA 1
ATOM 851 C C . MET A 1 115 ? 7.635 2.310 -22.073 1.00 95.88 115 MET A C 1
ATOM 853 O O . MET A 1 115 ? 7.474 3.503 -21.835 1.00 95.88 115 MET A O 1
ATOM 857 N N . TYR A 1 116 ? 8.660 1.855 -22.775 1.00 95.25 116 TYR A N 1
ATOM 858 C CA . TYR A 1 116 ? 9.640 2.695 -23.434 1.00 95.25 116 TYR A CA 1
ATOM 859 C C . TYR A 1 116 ? 9.399 2.666 -24.942 1.00 95.25 116 TYR A C 1
ATOM 861 O O . TYR A 1 116 ? 9.429 1.610 -25.571 1.00 95.25 116 TYR A O 1
ATOM 869 N N . THR A 1 117 ? 9.147 3.826 -25.535 1.00 95.00 117 THR A N 1
ATOM 870 C CA . THR A 1 117 ? 9.012 3.997 -26.984 1.00 95.00 117 THR A CA 1
ATOM 871 C C . THR A 1 117 ? 10.098 4.928 -27.479 1.00 95.00 117 THR A C 1
ATOM 873 O O . THR A 1 117 ? 10.290 6.011 -26.935 1.00 95.00 117 THR A O 1
ATOM 876 N N . GLN A 1 118 ? 10.787 4.514 -28.532 1.00 94.19 118 GLN A N 1
ATOM 877 C CA . GLN A 1 118 ? 11.840 5.275 -29.176 1.00 94.19 118 GLN A CA 1
ATOM 878 C C . GLN A 1 118 ? 11.558 5.361 -30.673 1.00 94.19 118 GLN A C 1
ATOM 880 O O . GLN A 1 118 ? 11.511 4.340 -31.354 1.00 94.19 118 GLN A O 1
ATOM 885 N N . ASP A 1 119 ? 11.430 6.576 -31.191 1.00 92.75 119 ASP A N 1
ATOM 886 C CA . ASP A 1 119 ? 11.396 6.847 -32.624 1.00 92.75 119 ASP A CA 1
ATOM 887 C C . ASP A 1 119 ? 12.755 7.423 -33.036 1.00 92.75 119 ASP A C 1
ATOM 889 O O . ASP A 1 119 ? 13.190 8.454 -32.517 1.00 92.75 119 ASP A O 1
ATOM 893 N N . ARG A 1 120 ? 13.444 6.765 -33.971 1.00 91.31 120 ARG A N 1
ATOM 894 C CA . ARG A 1 120 ? 14.717 7.236 -34.539 1.00 91.31 120 ARG A CA 1
ATOM 895 C C . ARG A 1 120 ? 14.553 7.581 -36.005 1.00 91.31 120 ARG A C 1
ATOM 897 O O . ARG A 1 120 ? 13.936 6.827 -36.753 1.00 91.31 120 ARG A O 1
ATOM 904 N N . LEU A 1 121 ? 15.141 8.697 -36.417 1.00 90.88 121 LEU A N 1
ATOM 905 C CA . LEU A 1 121 ? 15.208 9.063 -37.824 1.00 90.88 121 LEU A CA 1
ATOM 906 C C . LEU A 1 121 ? 16.274 8.207 -38.514 1.00 90.88 121 LEU A C 1
ATOM 908 O O . LEU A 1 121 ? 17.434 8.201 -38.102 1.00 90.88 121 LEU A O 1
ATOM 912 N N . ASN A 1 122 ? 15.890 7.503 -39.572 1.00 88.50 122 ASN A N 1
ATOM 913 C CA . ASN A 1 122 ? 16.814 6.818 -40.458 1.00 88.50 122 ASN A CA 1
ATOM 914 C C . ASN A 1 122 ? 17.440 7.847 -41.420 1.00 88.50 122 ASN A C 1
ATOM 916 O O . ASN A 1 122 ? 16.735 8.401 -42.265 1.00 88.50 122 ASN A O 1
ATOM 920 N N . PRO A 1 123 ? 18.755 8.118 -41.336 1.00 82.88 123 PR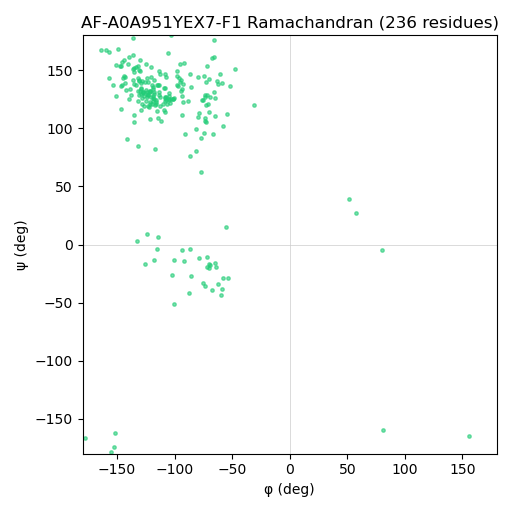O A N 1
ATOM 921 C CA . PRO A 1 123 ? 19.396 9.113 -42.191 1.00 82.88 123 PRO A CA 1
ATOM 922 C C . PRO A 1 123 ? 19.477 8.684 -43.664 1.00 82.88 123 PRO A C 1
ATOM 924 O O . PRO A 1 123 ? 19.698 9.536 -44.520 1.00 82.88 123 PRO A O 1
ATOM 927 N N . ALA A 1 124 ? 19.310 7.392 -43.972 1.00 87.38 124 ALA A N 1
ATOM 928 C CA . ALA A 1 124 ? 19.413 6.882 -45.338 1.00 87.38 124 ALA A CA 1
ATOM 929 C C . ALA A 1 124 ? 18.189 7.221 -46.207 1.00 87.38 124 ALA A C 1
ATOM 931 O O . ALA A 1 124 ? 18.336 7.434 -47.407 1.00 87.38 124 ALA A O 1
ATOM 932 N N . ASP A 1 125 ? 16.993 7.276 -45.614 1.00 89.94 125 ASP A N 1
ATOM 933 C CA . ASP A 1 125 ? 15.725 7.490 -46.330 1.00 89.94 125 ASP A CA 1
ATOM 934 C C . ASP A 1 125 ? 14.818 8.554 -45.682 1.00 89.94 125 ASP A C 1
ATOM 936 O O . ASP A 1 125 ? 13.717 8.813 -46.166 1.00 89.94 125 ASP A O 1
ATOM 940 N N . ASN A 1 126 ? 15.289 9.203 -44.611 1.00 86.62 126 ASN A N 1
ATOM 941 C CA . ASN A 1 126 ? 14.571 10.227 -43.854 1.00 86.62 126 ASN A CA 1
ATOM 942 C C . ASN A 1 126 ? 13.220 9.742 -43.279 1.00 86.62 126 ASN A C 1
ATOM 944 O O . ASN A 1 126 ? 12.305 10.544 -43.068 1.00 86.62 126 ASN A O 1
ATOM 948 N N . THR A 1 127 ? 13.082 8.436 -43.020 1.00 90.69 127 THR A N 1
ATOM 949 C CA . THR A 1 127 ? 11.904 7.839 -42.371 1.00 90.69 127 THR A CA 1
ATOM 950 C C . THR A 1 127 ? 12.110 7.669 -40.866 1.00 90.69 127 THR A C 1
ATOM 952 O O . THR A 1 127 ? 13.236 7.577 -40.383 1.00 90.69 127 THR A O 1
ATOM 955 N N . TRP A 1 128 ? 11.023 7.630 -40.092 1.00 89.38 128 TRP A N 1
ATOM 956 C CA . TRP A 1 128 ? 11.085 7.333 -38.658 1.00 89.38 128 TRP A CA 1
ATOM 957 C C . TRP A 1 128 ? 10.876 5.839 -38.417 1.00 89.38 128 TRP A C 1
ATOM 959 O O . TRP A 1 128 ? 9.875 5.272 -38.854 1.00 89.38 128 TRP A O 1
ATOM 969 N N . VAL A 1 129 ? 11.793 5.220 -37.678 1.00 91.81 129 VAL A N 1
ATOM 970 C CA . VAL A 1 129 ? 11.694 3.831 -37.226 1.00 91.81 129 VAL A CA 1
ATOM 971 C C . VAL A 1 129 ? 11.339 3.825 -35.746 1.00 91.81 129 VAL A C 1
ATOM 973 O O . VAL A 1 129 ? 12.051 4.419 -34.934 1.00 91.81 129 VAL A O 1
ATOM 976 N N . ARG A 1 130 ? 10.245 3.139 -35.404 1.00 92.94 130 ARG A N 1
ATOM 977 C CA . ARG A 1 130 ? 9.769 2.981 -34.029 1.00 92.94 130 ARG A CA 1
ATOM 978 C C . ARG A 1 130 ? 10.277 1.683 -33.422 1.00 92.94 130 ARG A C 1
ATOM 980 O O . ARG A 1 130 ? 10.120 0.620 -34.017 1.00 92.94 130 ARG A O 1
ATOM 987 N N . ASN A 1 131 ? 10.809 1.779 -32.212 1.00 94.00 131 ASN A N 1
ATOM 988 C CA . ASN A 1 131 ? 11.109 0.656 -31.343 1.00 94.00 131 ASN A CA 1
ATOM 989 C C . ASN A 1 131 ? 10.340 0.817 -30.030 1.00 94.00 131 ASN A C 1
ATOM 991 O O . ASN A 1 131 ? 10.359 1.886 -29.421 1.00 94.00 131 ASN A O 1
ATOM 995 N N . THR A 1 132 ? 9.681 -0.241 -29.581 1.00 95.12 132 THR A N 1
ATOM 996 C CA . THR A 1 132 ? 8.905 -0.241 -28.341 1.00 95.12 132 THR A CA 1
ATOM 997 C C . THR A 1 132 ? 9.359 -1.394 -27.462 1.00 95.12 132 THR A C 1
ATOM 999 O O . THR A 1 132 ? 9.383 -2.541 -27.898 1.00 95.12 132 THR A O 1
ATOM 1002 N N . VAL A 1 133 ? 9.697 -1.097 -26.214 1.00 96.38 133 VAL A N 1
ATOM 1003 C CA . VAL A 1 133 ? 10.061 -2.078 -25.194 1.00 96.38 133 VAL A CA 1
ATOM 1004 C C . VAL A 1 133 ? 9.122 -1.885 -24.015 1.00 96.38 133 VAL A C 1
ATOM 1006 O O . VAL A 1 133 ? 9.085 -0.812 -23.424 1.00 96.38 133 VAL A O 1
ATOM 1009 N N . GLY A 1 134 ? 8.348 -2.911 -23.686 1.00 96.38 134 GLY A N 1
ATOM 1010 C CA . GLY A 1 134 ? 7.409 -2.884 -22.571 1.00 96.38 134 GLY A CA 1
ATOM 1011 C C . GLY A 1 134 ? 7.696 -4.010 -21.596 1.00 96.38 134 GLY A C 1
ATOM 1012 O O . GLY A 1 134 ? 7.985 -5.129 -22.020 1.00 96.38 134 GLY A O 1
ATOM 1013 N N . TRP A 1 135 ? 7.597 -3.740 -20.300 1.00 96.62 135 TRP A N 1
ATOM 1014 C CA . TRP A 1 135 ? 7.777 -4.765 -19.284 1.00 96.62 135 TRP A CA 1
ATOM 1015 C C . TRP A 1 135 ? 6.896 -4.566 -18.060 1.00 96.62 135 TRP A C 1
ATOM 1017 O O . TRP A 1 135 ? 6.427 -3.462 -17.782 1.00 96.62 135 TRP A O 1
ATOM 1027 N N . THR A 1 136 ? 6.655 -5.666 -17.354 1.00 96.88 136 THR A N 1
ATOM 1028 C CA . THR A 1 136 ? 5.868 -5.693 -16.122 1.00 96.88 136 THR A CA 1
ATOM 1029 C C . THR A 1 136 ? 6.666 -6.386 -15.037 1.00 96.88 136 THR A C 1
ATOM 1031 O O . THR A 1 136 ? 7.206 -7.469 -15.265 1.00 96.88 136 THR A O 1
ATOM 1034 N N . GLU A 1 137 ? 6.729 -5.753 -13.874 1.00 96.19 137 GLU A N 1
ATOM 1035 C CA . GLU A 1 137 ? 7.399 -6.262 -12.685 1.00 96.19 137 GLU A CA 1
ATOM 1036 C C . GLU A 1 137 ? 6.409 -6.330 -11.529 1.00 96.19 137 GLU A C 1
ATOM 1038 O O . GLU A 1 137 ? 5.760 -5.333 -11.205 1.00 96.19 137 GLU A O 1
ATOM 1043 N N . ASP A 1 138 ? 6.333 -7.490 -10.887 1.00 96.12 138 ASP A N 1
ATOM 1044 C CA . ASP A 1 138 ? 5.556 -7.683 -9.670 1.00 96.12 138 ASP A CA 1
ATOM 1045 C C . ASP A 1 138 ? 6.481 -7.649 -8.460 1.00 96.12 138 ASP A C 1
ATOM 1047 O O . ASP A 1 138 ? 7.473 -8.371 -8.373 1.00 96.12 138 ASP A O 1
ATOM 1051 N N . PHE A 1 139 ? 6.154 -6.783 -7.513 1.00 95.12 139 PHE A N 1
ATOM 1052 C CA . PHE A 1 139 ? 6.950 -6.502 -6.336 1.00 95.12 139 PHE A CA 1
ATOM 1053 C C . PHE A 1 139 ? 6.301 -7.091 -5.097 1.00 95.12 139 PHE A C 1
ATOM 1055 O O . PHE A 1 139 ? 5.164 -6.770 -4.752 1.00 95.12 139 PHE A O 1
ATOM 1062 N N . SER A 1 140 ? 7.083 -7.867 -4.357 1.00 94.75 140 SER A N 1
ATOM 1063 C CA . SER A 1 140 ? 6.742 -8.312 -3.012 1.00 94.75 140 SER A CA 1
ATOM 1064 C C . SER A 1 140 ? 7.383 -7.411 -1.959 1.00 94.75 140 SER A C 1
ATOM 1066 O O . SER A 1 140 ? 8.519 -6.938 -2.097 1.00 94.75 140 SER A O 1
ATOM 1068 N N . MET A 1 141 ? 6.650 -7.186 -0.873 1.00 94.44 141 MET A N 1
ATOM 1069 C CA . MET A 1 141 ? 7.085 -6.334 0.229 1.00 94.44 141 MET A CA 1
ATOM 1070 C C . MET A 1 141 ? 7.677 -7.154 1.375 1.00 94.44 141 MET A C 1
ATOM 1072 O O . MET A 1 141 ? 7.268 -8.282 1.655 1.00 94.44 141 MET A O 1
ATOM 1076 N N . ARG A 1 142 ? 8.634 -6.562 2.085 1.00 93.50 142 ARG A N 1
ATOM 1077 C CA . ARG A 1 142 ? 9.125 -7.067 3.366 1.00 93.50 142 ARG A CA 1
ATOM 1078 C C . ARG A 1 142 ? 8.047 -6.874 4.427 1.00 93.50 142 ARG A C 1
ATOM 1080 O O . ARG A 1 142 ? 7.363 -5.850 4.459 1.00 93.50 142 ARG A O 1
ATOM 1087 N N . LEU A 1 143 ? 7.942 -7.848 5.328 1.00 92.31 143 LEU A N 1
ATOM 1088 C CA . LEU A 1 143 ? 7.136 -7.708 6.534 1.00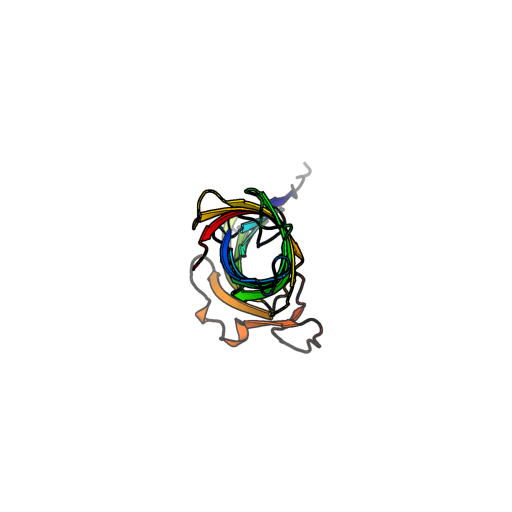 92.31 143 LEU A CA 1
ATOM 1089 C C . LEU A 1 143 ? 7.753 -6.608 7.400 1.00 92.31 143 LEU A C 1
ATOM 1091 O O . LEU A 1 143 ? 8.831 -6.793 7.959 1.00 92.31 143 LEU A O 1
ATOM 1095 N N . ASN A 1 144 ? 7.059 -5.481 7.509 1.00 94.69 144 ASN A N 1
ATOM 1096 C CA . ASN A 1 144 ? 7.439 -4.394 8.395 1.00 94.69 144 ASN A CA 1
ATOM 1097 C C . ASN A 1 144 ? 6.198 -3.891 9.146 1.00 94.69 144 ASN A C 1
ATOM 1099 O O . ASN A 1 144 ? 5.336 -3.263 8.524 1.00 94.69 144 ASN A O 1
ATOM 1103 N N . PRO A 1 145 ? 6.052 -4.212 10.444 1.00 96.12 145 PRO A N 1
ATOM 1104 C CA . PRO A 1 145 ? 4.891 -3.796 11.213 1.00 96.12 145 PRO A CA 1
ATOM 1105 C C . PRO A 1 145 ? 4.784 -2.273 11.334 1.00 96.12 145 PRO A C 1
ATOM 1107 O O . PRO A 1 145 ? 5.773 -1.571 11.537 1.00 96.12 145 PRO A O 1
ATOM 1110 N N . GLY A 1 146 ? 3.558 -1.772 11.239 1.00 96.25 146 GLY A N 1
ATOM 1111 C CA . GLY A 1 146 ? 3.210 -0.383 11.506 1.00 96.25 146 GLY A CA 1
ATOM 1112 C C . GLY A 1 146 ? 2.542 -0.203 12.863 1.00 96.25 146 GLY A C 1
ATOM 1113 O O . GLY A 1 146 ? 2.275 -1.159 13.593 1.00 96.25 146 GLY A O 1
ATOM 1114 N N . VAL A 1 147 ? 2.200 1.040 13.172 1.00 97.75 147 VAL A N 1
ATOM 1115 C CA . VAL A 1 147 ? 1.363 1.393 14.321 1.00 97.75 147 VAL A CA 1
ATOM 1116 C C . VAL A 1 147 ? 0.121 2.120 13.840 1.00 97.75 147 VAL A C 1
ATOM 1118 O O . VAL A 1 147 ? 0.165 2.891 12.879 1.00 97.75 147 VAL A O 1
ATOM 1121 N N . SER A 1 148 ? -0.996 1.880 14.512 1.00 97.00 148 SER A N 1
ATOM 1122 C CA . SER A 1 148 ? -2.243 2.580 14.237 1.00 97.00 148 SER A CA 1
ATOM 1123 C C . SER A 1 148 ? -2.886 3.099 15.507 1.00 97.00 148 SER A C 1
ATOM 1125 O O . SER A 1 148 ? -2.697 2.553 16.596 1.00 97.00 148 SER A O 1
ATOM 1127 N N . GLY A 1 149 ? -3.663 4.160 15.339 1.00 96.88 149 GLY A N 1
ATOM 1128 C CA . GLY A 1 149 ? -4.510 4.717 16.374 1.00 96.88 149 GLY A CA 1
ATOM 1129 C C . GLY A 1 149 ? -5.806 5.231 15.770 1.00 96.88 149 GLY A C 1
ATOM 1130 O O . GLY A 1 149 ? -5.813 5.748 14.653 1.00 96.88 149 GLY A O 1
ATOM 1131 N N . SER A 1 150 ? -6.907 5.110 16.501 1.00 96.81 150 SER A N 1
ATOM 1132 C CA . SER A 1 150 ? -8.146 5.793 16.149 1.00 96.81 150 SER A CA 1
ATOM 1133 C C . SER A 1 150 ? -8.868 6.331 17.371 1.00 96.81 150 SER A C 1
ATOM 1135 O O . SER A 1 150 ? -8.700 5.845 18.491 1.00 96.81 150 SER A O 1
ATOM 1137 N N . ILE A 1 151 ? -9.669 7.364 17.138 1.00 97.75 151 ILE A N 1
ATOM 1138 C CA . ILE A 1 151 ? -10.589 7.941 18.116 1.00 97.75 151 ILE A CA 1
ATOM 1139 C C . ILE A 1 151 ? -11.944 8.045 17.435 1.00 97.75 151 ILE A C 1
ATOM 1141 O O . ILE A 1 151 ? -12.042 8.531 16.307 1.00 97.75 151 ILE A O 1
ATOM 1145 N N . GLY A 1 152 ? -12.991 7.588 18.107 1.00 96.88 152 GLY A N 1
ATOM 1146 C CA . GLY A 1 152 ? -14.309 7.492 17.512 1.00 96.88 152 GLY A CA 1
ATOM 1147 C C . GLY A 1 152 ? -15.449 7.533 18.507 1.00 96.88 152 GLY A C 1
ATOM 1148 O O . GLY A 1 152 ? -15.282 7.682 19.719 1.00 96.88 152 GLY A O 1
ATOM 1149 N N . MET A 1 153 ? -16.644 7.406 17.951 1.00 96.50 153 MET A N 1
ATOM 1150 C CA . MET A 1 153 ? -17.900 7.384 18.679 1.00 96.50 153 MET A CA 1
ATOM 1151 C C . MET A 1 153 ? -18.732 6.192 18.221 1.00 96.50 153 MET A C 1
ATOM 1153 O O . MET A 1 153 ? -18.786 5.864 17.036 1.00 96.50 153 MET A O 1
ATOM 1157 N N . LYS A 1 154 ? -19.401 5.560 19.179 1.00 95.19 154 LYS A N 1
ATOM 1158 C CA . LYS A 1 154 ? -20.398 4.511 18.981 1.00 95.19 154 LYS A CA 1
ATOM 1159 C C . LYS A 1 154 ? -21.769 5.084 19.317 1.00 95.19 154 LYS A C 1
ATOM 1161 O O . LYS A 1 154 ? -21.924 5.725 20.353 1.00 95.19 154 LYS A O 1
ATOM 1166 N N . TYR A 1 155 ? -22.759 4.827 18.475 1.00 94.75 155 TYR A N 1
ATOM 1167 C CA . TYR A 1 155 ? -24.166 5.120 18.706 1.00 94.75 155 TYR A CA 1
ATOM 1168 C C . TYR A 1 155 ? -24.955 3.815 18.774 1.00 94.75 155 TYR A C 1
ATOM 1170 O O . TYR A 1 155 ? -25.072 3.086 17.786 1.00 94.75 155 TYR A O 1
ATOM 1178 N N . LYS A 1 156 ? -25.522 3.526 19.943 1.00 93.31 156 LYS A N 1
ATOM 1179 C CA . LYS A 1 156 ? -26.348 2.343 20.171 1.00 93.31 156 LYS A CA 1
ATOM 1180 C C . LYS A 1 156 ? -27.739 2.558 19.573 1.00 93.31 156 LYS A C 1
ATOM 1182 O O . LYS A 1 156 ? -28.631 3.094 20.232 1.00 93.31 156 LYS A O 1
ATOM 1187 N N . ALA A 1 157 ? -27.914 2.144 18.318 1.00 91.00 157 ALA A N 1
ATOM 1188 C CA . ALA A 1 157 ? -29.173 2.288 17.591 1.00 91.00 157 ALA A CA 1
ATOM 1189 C C . ALA A 1 157 ? -30.279 1.405 18.190 1.00 91.00 157 ALA A C 1
ATOM 1191 O O . ALA A 1 157 ? -31.427 1.831 18.307 1.00 91.00 157 ALA A O 1
ATOM 1192 N N . ASN A 1 158 ? -29.938 0.182 18.610 1.00 88.69 158 ASN A N 1
ATOM 1193 C CA . ASN A 1 158 ? -30.838 -0.705 19.348 1.00 88.69 158 ASN A CA 1
ATOM 1194 C C . ASN A 1 158 ? -30.049 -1.658 20.275 1.00 88.69 158 ASN A C 1
ATOM 1196 O O . ASN A 1 158 ? -28.902 -1.394 20.624 1.00 88.69 158 ASN A O 1
ATOM 1200 N N . LYS A 1 159 ? -30.664 -2.752 20.746 1.00 85.38 159 LYS A N 1
ATOM 1201 C CA . LYS A 1 159 ? -30.019 -3.695 21.682 1.00 85.38 159 LYS A CA 1
ATOM 1202 C C . LYS A 1 159 ? -28.891 -4.537 21.069 1.00 85.38 159 LYS A C 1
ATOM 1204 O O . LYS A 1 159 ? -28.111 -5.072 21.847 1.00 85.38 159 LYS A O 1
ATOM 1209 N N . SER A 1 160 ? -28.841 -4.674 19.747 1.00 88.06 160 SER A N 1
ATOM 1210 C CA . SER A 1 160 ? -27.922 -5.571 19.031 1.00 88.06 160 SER A CA 1
ATOM 1211 C C . SER A 1 160 ? -27.097 -4.864 17.962 1.00 88.06 160 SER A C 1
ATOM 1213 O O . SER A 1 160 ? -26.114 -5.426 17.505 1.00 88.06 160 SER A O 1
ATOM 1215 N N . VAL A 1 161 ? -27.501 -3.664 17.544 1.00 92.69 161 VAL A N 1
ATOM 1216 C CA . VAL A 1 161 ? -26.884 -2.904 16.460 1.00 92.69 161 VAL A CA 1
ATOM 1217 C C . VAL A 1 161 ? -26.358 -1.586 17.004 1.00 92.69 161 VAL A C 1
ATOM 1219 O O . VAL A 1 161 ? -27.112 -0.766 17.543 1.00 92.69 161 VAL A O 1
ATOM 1222 N N . THR A 1 162 ? -25.069 -1.375 16.786 1.00 94.50 162 THR A N 1
ATOM 1223 C CA . THR A 1 162 ? -24.340 -0.155 17.113 1.00 94.50 162 THR A CA 1
ATOM 1224 C C . THR A 1 162 ? -23.739 0.406 15.830 1.00 94.50 162 THR A C 1
ATOM 1226 O O . THR A 1 162 ? -23.128 -0.320 15.056 1.00 94.50 162 THR A O 1
ATOM 1229 N N . ILE A 1 163 ? -23.914 1.698 15.584 1.00 96.31 163 ILE A N 1
ATOM 1230 C CA . ILE A 1 163 ? -23.254 2.407 14.483 1.00 96.31 163 ILE A CA 1
ATOM 1231 C C . ILE A 1 163 ? -21.993 3.045 15.050 1.00 96.31 163 ILE A C 1
ATOM 1233 O O . ILE A 1 163 ? -22.016 3.539 16.175 1.00 96.31 163 ILE A O 1
ATOM 1237 N N . TRP A 1 164 ? -20.898 3.050 14.305 1.00 95.75 164 TRP A N 1
ATOM 1238 C CA . TRP A 1 164 ? -19.659 3.679 14.746 1.00 95.75 164 TRP A CA 1
ATOM 1239 C C . TRP A 1 164 ? -19.049 4.538 13.649 1.00 95.75 164 TRP A C 1
ATOM 1241 O O . TRP A 1 164 ? -19.259 4.297 12.460 1.00 95.75 164 TRP A O 1
ATOM 1251 N N . ALA A 1 165 ? -18.300 5.546 14.077 1.00 97.44 165 ALA A N 1
ATOM 1252 C CA . ALA A 1 165 ? -17.462 6.363 13.219 1.00 97.44 165 ALA A CA 1
ATOM 1253 C C . ALA A 1 165 ? -16.188 6.754 13.970 1.00 97.44 165 ALA A C 1
ATOM 1255 O O . ALA A 1 165 ? -16.236 7.024 15.171 1.00 97.44 165 ALA A O 1
ATOM 1256 N N . GLU A 1 166 ? -15.059 6.801 13.274 1.00 96.81 166 GLU A N 1
ATOM 1257 C CA . GLU A 1 166 ? -13.759 7.134 13.852 1.00 96.81 166 GLU A CA 1
ATOM 1258 C C . GLU A 1 166 ? -12.858 7.887 12.881 1.00 96.81 166 GLU A C 1
ATOM 1260 O O . GLU A 1 166 ? -12.938 7.734 11.661 1.00 96.81 166 GLU A O 1
ATOM 1265 N N . LEU A 1 167 ? -11.953 8.664 13.466 1.00 97.25 167 LEU A N 1
ATOM 1266 C CA . LEU A 1 167 ? -10.757 9.164 12.813 1.00 97.25 167 LEU A CA 1
ATOM 1267 C C . LEU A 1 167 ? -9.653 8.135 13.010 1.00 97.25 167 LEU A C 1
ATOM 1269 O O . LEU A 1 167 ? -9.332 7.800 14.148 1.00 97.25 167 LEU A O 1
ATOM 1273 N N . TYR A 1 168 ? -9.079 7.653 11.917 1.00 94.62 168 TYR A N 1
ATOM 1274 C CA . TYR A 1 168 ? -8.061 6.613 11.899 1.00 94.62 168 TYR A CA 1
ATOM 1275 C C . TYR A 1 168 ? -6.737 7.160 11.379 1.00 94.62 168 TYR A C 1
ATOM 1277 O O . TYR A 1 168 ? -6.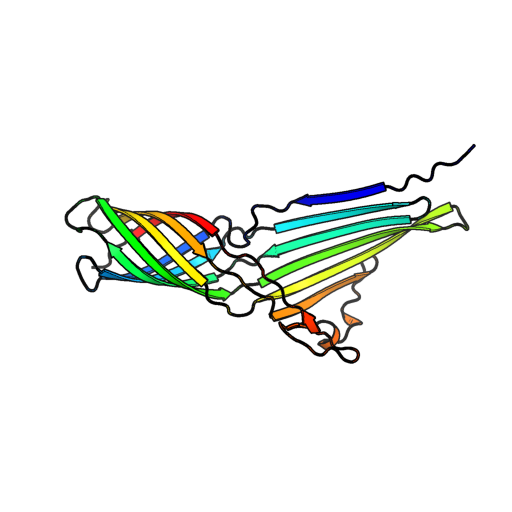696 7.889 10.386 1.00 94.62 168 TYR A O 1
ATOM 1285 N N . LEU A 1 169 ? -5.653 6.767 12.037 1.00 94.81 169 LEU A N 1
ATOM 1286 C CA . LEU A 1 169 ? -4.290 7.055 11.637 1.00 94.81 169 LEU A CA 1
ATOM 1287 C C . LEU A 1 169 ? -3.488 5.756 11.578 1.00 94.81 169 LEU A C 1
ATOM 1289 O O . LEU A 1 169 ? -3.471 4.972 12.525 1.00 94.81 169 LEU A O 1
ATOM 1293 N N . LEU A 1 170 ? -2.784 5.578 10.467 1.00 94.06 170 LEU A N 1
ATOM 1294 C CA . LEU A 1 170 ? -1.815 4.523 10.222 1.00 94.06 170 LEU A CA 1
ATOM 1295 C C . LEU A 1 170 ? -0.453 5.160 9.971 1.00 94.06 170 LEU A C 1
ATOM 1297 O O . LEU A 1 170 ? -0.313 5.983 9.068 1.00 94.06 170 LEU A O 1
ATOM 1301 N N . SER A 1 171 ? 0.549 4.734 10.731 1.00 94.81 171 SER A N 1
ATOM 1302 C CA . SER A 1 171 ? 1.955 4.995 10.447 1.00 94.81 171 SER A CA 1
ATOM 1303 C C . SER A 1 171 ? 2.615 3.677 10.070 1.00 94.81 171 SER A C 1
ATOM 1305 O O . SER A 1 171 ? 2.805 2.800 10.916 1.00 94.81 171 SER A O 1
ATOM 1307 N N . MET A 1 172 ? 2.907 3.502 8.784 1.00 92.94 172 MET A N 1
ATOM 1308 C CA . MET A 1 172 ? 3.520 2.283 8.273 1.00 92.94 172 MET A CA 1
ATOM 1309 C C . MET A 1 172 ? 4.299 2.572 7.000 1.00 92.94 172 MET A C 1
ATOM 1311 O O . MET A 1 172 ? 3.826 3.261 6.097 1.00 92.94 172 MET A O 1
ATOM 1315 N N . ASN A 1 173 ? 5.479 1.978 6.914 1.00 91.94 173 ASN A N 1
ATOM 1316 C CA . ASN A 1 173 ? 6.305 2.009 5.724 1.00 91.94 173 ASN A CA 1
ATOM 1317 C C . ASN A 1 173 ? 6.713 0.592 5.376 1.00 91.94 173 ASN A C 1
ATOM 1319 O O . ASN A 1 173 ? 7.148 -0.153 6.253 1.00 91.94 173 ASN A O 1
ATOM 1323 N N . LEU A 1 174 ? 6.594 0.237 4.106 1.00 93.06 174 LEU A N 1
ATOM 1324 C CA . LEU A 1 174 ? 7.073 -1.041 3.607 1.00 93.06 174 LEU A CA 1
ATOM 1325 C C . LEU A 1 174 ? 8.342 -0.837 2.800 1.00 93.06 174 LEU A C 1
ATOM 1327 O O . LEU A 1 174 ? 8.691 0.277 2.418 1.00 93.06 174 LEU A O 1
ATOM 1331 N N . TYR A 1 175 ? 9.034 -1.937 2.570 1.00 94.81 175 TYR A N 1
ATOM 1332 C CA . TYR A 1 175 ? 10.265 -1.976 1.804 1.00 94.81 175 TYR A CA 1
ATOM 1333 C C . TYR A 1 175 ? 10.146 -3.107 0.808 1.00 94.81 175 TYR A C 1
ATOM 1335 O O . TYR A 1 175 ? 9.593 -4.159 1.138 1.00 94.81 175 TYR A O 1
ATOM 1343 N N . PHE A 1 176 ? 10.680 -2.921 -0.389 1.00 95.00 176 PHE A N 1
ATOM 1344 C CA . PHE A 1 176 ? 10.739 -4.006 -1.352 1.00 95.00 176 PHE A CA 1
ATOM 1345 C C . PHE A 1 176 ? 11.596 -5.147 -0.821 1.00 95.00 176 PHE A C 1
ATOM 1347 O O . PHE A 1 176 ? 12.648 -4.934 -0.208 1.00 95.00 176 PHE A O 1
ATOM 1354 N N . LYS A 1 177 ? 11.116 -6.366 -1.047 1.00 95.38 177 LYS A N 1
ATOM 1355 C CA . LYS A 1 177 ? 11.844 -7.603 -0.776 1.00 95.38 177 LYS A CA 1
ATOM 1356 C C . LYS A 1 177 ? 12.426 -8.157 -2.066 1.00 95.38 177 LYS A C 1
ATOM 1358 O O . LYS A 1 177 ? 13.607 -8.476 -2.122 1.00 95.38 177 LYS A O 1
ATOM 1363 N N . GLN A 1 178 ? 11.577 -8.280 -3.077 1.00 95.50 178 GLN A N 1
ATOM 1364 C CA . GLN A 1 178 ? 11.898 -8.926 -4.338 1.00 95.50 178 GLN A CA 1
ATOM 1365 C C . GLN A 1 178 ? 10.960 -8.403 -5.423 1.00 95.50 178 GLN A C 1
ATOM 1367 O O . GLN A 1 178 ? 9.779 -8.193 -5.133 1.00 95.50 178 GLN A O 1
ATOM 1372 N N . SER A 1 179 ? 11.467 -8.232 -6.640 1.00 96.38 179 SER A N 1
ATOM 1373 C CA . SER A 1 179 ? 10.650 -8.096 -7.843 1.00 96.38 179 SER A CA 1
ATOM 1374 C C . SER A 1 179 ? 10.847 -9.291 -8.764 1.00 96.38 179 SER A C 1
ATOM 1376 O O . SER A 1 179 ? 11.923 -9.896 -8.795 1.00 96.38 179 SER A O 1
ATOM 1378 N N . GLU A 1 180 ? 9.801 -9.621 -9.508 1.00 96.50 180 GLU A N 1
ATOM 1379 C CA . GLU A 1 180 ? 9.833 -10.598 -10.586 1.00 96.50 180 GLU A CA 1
ATOM 1380 C C . GLU A 1 180 ? 9.348 -9.944 -11.879 1.00 96.50 180 GLU A C 1
ATOM 1382 O O . GLU A 1 180 ? 8.265 -9.364 -11.933 1.00 96.50 180 GLU A O 1
ATOM 1387 N N . LEU A 1 181 ? 10.148 -10.057 -12.935 1.00 96.38 181 LEU A N 1
ATOM 1388 C CA . LEU A 1 181 ? 9.772 -9.678 -14.287 1.00 96.38 181 LEU A CA 1
ATOM 1389 C C . LEU A 1 181 ? 8.775 -10.706 -14.840 1.00 96.38 181 LEU A C 1
ATOM 1391 O O . LEU A 1 181 ? 9.156 -11.820 -15.209 1.00 96.38 181 LEU A O 1
ATOM 1395 N N . THR A 1 182 ? 7.501 -10.328 -14.921 1.00 96.38 182 THR A N 1
ATOM 1396 C CA . THR A 1 182 ? 6.400 -11.204 -15.357 1.00 96.38 182 THR A CA 1
ATOM 1397 C C . THR A 1 182 ? 5.983 -10.975 -16.806 1.00 96.38 182 THR A C 1
ATOM 1399 O O . THR A 1 182 ? 5.315 -11.817 -17.406 1.00 96.38 182 THR A O 1
ATOM 1402 N N . SER A 1 183 ? 6.428 -9.873 -17.415 1.00 96.38 183 SER A N 1
ATOM 1403 C CA . SER A 1 183 ? 6.222 -9.576 -18.832 1.00 96.38 183 SER A CA 1
ATOM 1404 C C . SER A 1 183 ? 7.419 -8.824 -19.396 1.00 96.38 183 SER A C 1
ATOM 1406 O O . SER A 1 183 ? 7.934 -7.906 -18.765 1.00 96.38 183 SER A O 1
ATOM 1408 N N . TYR A 1 184 ? 7.850 -9.195 -20.599 1.00 96.62 184 TYR A N 1
ATOM 1409 C CA . TYR A 1 184 ? 8.889 -8.493 -21.348 1.00 96.62 184 TYR A CA 1
ATOM 1410 C C . TYR A 1 184 ? 8.569 -8.600 -22.835 1.00 96.62 184 TYR A C 1
ATOM 1412 O O . TYR A 1 184 ? 8.506 -9.706 -23.375 1.00 96.62 184 TYR A O 1
ATOM 1420 N N . ASN A 1 185 ? 8.316 -7.466 -23.482 1.00 96.50 185 ASN A N 1
ATOM 1421 C CA . ASN A 1 185 ? 7.895 -7.385 -24.873 1.00 96.50 185 ASN A CA 1
ATOM 1422 C C . ASN A 1 185 ? 8.772 -6.399 -25.637 1.00 96.50 185 ASN A C 1
ATOM 1424 O O . ASN A 1 185 ? 8.996 -5.277 -25.188 1.00 96.50 185 ASN A O 1
ATOM 1428 N N . ILE A 1 186 ? 9.207 -6.806 -26.824 1.00 95.19 186 ILE A N 1
ATOM 1429 C CA . ILE A 1 186 ? 9.960 -5.977 -27.762 1.00 95.19 186 ILE A CA 1
ATOM 1430 C C . ILE A 1 186 ? 9.150 -5.926 -29.054 1.00 95.19 186 ILE A C 1
ATOM 1432 O O . ILE A 1 186 ? 8.845 -6.959 -29.645 1.00 95.19 186 ILE A O 1
ATOM 1436 N N . ASN A 1 187 ? 8.762 -4.726 -29.478 1.00 93.56 187 ASN A N 1
ATOM 1437 C CA . ASN A 1 187 ? 7.954 -4.475 -30.673 1.00 93.56 187 ASN A CA 1
ATOM 1438 C C . ASN A 1 187 ? 6.673 -5.324 -30.734 1.00 93.56 187 ASN A C 1
ATOM 1440 O O . ASN A 1 187 ? 6.288 -5.827 -31.786 1.00 93.56 187 ASN A O 1
ATOM 1444 N N . GLY A 1 188 ? 6.021 -5.498 -29.579 1.00 89.56 188 GLY A N 1
ATOM 1445 C CA . GLY A 1 188 ? 4.783 -6.269 -29.441 1.00 89.56 188 GLY A CA 1
ATOM 1446 C C . GLY A 1 188 ? 4.961 -7.790 -29.380 1.00 89.56 188 GLY A C 1
ATOM 1447 O O . GLY A 1 188 ? 3.981 -8.490 -29.144 1.00 89.56 188 GLY A O 1
ATOM 1448 N N . ALA A 1 189 ? 6.180 -8.312 -29.543 1.00 94.88 189 ALA A N 1
ATOM 1449 C CA . ALA A 1 189 ? 6.481 -9.731 -29.379 1.00 94.88 189 ALA A CA 1
ATOM 1450 C C . ALA A 1 189 ? 7.038 -10.011 -27.978 1.00 94.88 189 ALA A C 1
ATOM 1452 O O . ALA A 1 189 ? 7.910 -9.286 -27.494 1.00 94.88 189 ALA A O 1
ATOM 1453 N N . SER A 1 190 ? 6.566 -11.084 -27.338 1.00 95.38 190 SER A N 1
ATOM 1454 C CA . SER A 1 190 ? 7.094 -11.495 -26.037 1.00 95.38 190 SER A CA 1
ATOM 1455 C C . SER A 1 190 ? 8.521 -12.018 -26.174 1.00 95.38 190 SER A C 1
ATOM 1457 O O . SER A 1 190 ? 8.793 -12.923 -26.960 1.00 95.38 190 SER A O 1
ATOM 1459 N N . ALA A 1 191 ? 9.420 -11.454 -25.375 1.00 94.31 191 ALA A N 1
ATOM 1460 C CA . ALA A 1 191 ? 10.809 -11.871 -25.236 1.00 94.31 191 ALA A CA 1
ATOM 1461 C C . ALA A 1 191 ? 11.099 -12.414 -23.826 1.00 94.31 191 ALA A C 1
ATOM 1463 O O . ALA A 1 191 ? 12.240 -12.716 -23.500 1.00 94.31 191 ALA A O 1
ATOM 1464 N N . LEU A 1 192 ? 10.086 -12.579 -22.968 1.00 94.50 192 LEU A N 1
ATOM 1465 C CA . LEU A 1 192 ? 10.300 -13.023 -21.588 1.00 94.50 192 LEU A CA 1
ATOM 1466 C C . LEU A 1 192 ? 10.992 -14.393 -21.518 1.00 94.50 192 LEU A C 1
ATOM 1468 O O . LEU A 1 192 ? 11.875 -14.606 -20.690 1.00 94.50 192 LEU A O 1
ATOM 1472 N N . SER A 1 193 ? 10.640 -15.309 -22.424 1.00 93.81 193 SER A N 1
ATOM 1473 C CA . SER A 1 193 ? 11.212 -16.658 -22.492 1.00 93.81 193 SER A CA 1
ATOM 1474 C C . SER A 1 193 ? 12.704 -16.691 -22.828 1.00 93.81 193 SER A C 1
ATOM 1476 O O . SER A 1 193 ? 13.330 -17.724 -22.616 1.00 93.81 193 SER A O 1
ATOM 1478 N N . THR A 1 194 ? 13.284 -15.598 -23.337 1.00 93.81 194 THR A N 1
ATOM 1479 C CA . THR A 1 194 ? 14.729 -15.525 -23.609 1.00 93.81 194 THR A CA 1
ATOM 1480 C C . THR A 1 194 ? 15.548 -15.278 -22.343 1.00 93.81 194 THR A C 1
ATOM 1482 O O . THR A 1 194 ? 16.768 -15.401 -22.374 1.00 93.81 194 THR A O 1
ATOM 1485 N N . LEU A 1 195 ? 14.895 -14.920 -21.234 1.00 90.75 195 LEU A N 1
ATOM 1486 C CA . LEU A 1 195 ? 15.520 -14.698 -19.934 1.00 90.75 195 LEU A CA 1
ATOM 1487 C C . LEU A 1 195 ? 15.374 -15.951 -19.067 1.00 90.75 195 LEU A C 1
ATOM 1489 O O . LEU A 1 195 ? 14.288 -16.536 -19.005 1.00 90.75 195 LEU A O 1
ATOM 1493 N N . SER A 1 196 ? 16.438 -16.346 -18.364 1.00 91.19 196 SER A N 1
ATOM 1494 C CA . SER A 1 196 ? 16.351 -17.380 -17.324 1.00 91.19 196 SER A CA 1
ATOM 1495 C C . SER A 1 196 ? 15.491 -16.898 -16.151 1.00 91.19 196 SER A C 1
ATOM 1497 O O . SER A 1 196 ? 15.272 -15.700 -15.990 1.00 91.19 196 SER A O 1
ATOM 1499 N N . GLN A 1 197 ? 15.005 -17.818 -15.316 1.00 87.62 197 GLN A N 1
ATOM 1500 C CA . GLN A 1 197 ? 14.214 -17.453 -14.136 1.00 87.62 197 GLN A CA 1
ATOM 1501 C C . GLN A 1 197 ? 15.009 -16.557 -13.173 1.00 87.62 197 GLN A C 1
ATOM 1503 O O . GLN A 1 197 ? 14.500 -15.528 -12.742 1.00 87.62 197 GLN A O 1
ATOM 1508 N N . ASP A 1 198 ? 16.281 -16.875 -12.928 1.00 87.94 198 ASP A N 1
ATOM 1509 C CA . ASP A 1 198 ? 17.150 -16.059 -12.069 1.00 87.94 198 ASP A CA 1
ATOM 1510 C C . ASP A 1 198 ? 17.363 -14.648 -12.632 1.00 87.94 198 ASP A C 1
ATOM 1512 O O . ASP A 1 198 ? 17.423 -13.682 -11.876 1.00 87.94 198 ASP A O 1
ATOM 1516 N N . ALA A 1 199 ? 17.410 -14.504 -13.964 1.00 90.00 199 ALA A N 1
ATOM 1517 C CA . ALA A 1 199 ? 17.535 -13.206 -14.626 1.00 90.00 199 ALA A CA 1
ATOM 1518 C C . ALA A 1 199 ? 16.270 -12.337 -14.505 1.00 90.00 199 ALA A C 1
ATOM 1520 O O . ALA A 1 199 ? 16.342 -11.134 -14.743 1.00 90.00 199 ALA A O 1
ATOM 1521 N N . ARG A 1 200 ? 15.124 -12.930 -14.147 1.00 93.69 200 ARG A N 1
ATOM 1522 C CA . ARG A 1 200 ? 13.846 -12.226 -13.957 1.00 93.69 200 ARG A CA 1
ATOM 1523 C C . ARG A 1 200 ? 13.628 -11.775 -12.518 1.00 93.69 200 ARG A C 1
ATOM 1525 O O . ARG A 1 200 ? 12.733 -10.974 -12.283 1.00 93.69 200 ARG A O 1
ATOM 1532 N N . ILE A 1 201 ? 14.407 -12.286 -11.569 1.00 94.94 201 ILE A N 1
ATOM 1533 C CA . ILE A 1 201 ? 14.232 -12.009 -10.145 1.00 94.94 201 ILE A CA 1
ATOM 1534 C C . ILE A 1 201 ? 15.281 -10.997 -9.697 1.00 94.94 201 ILE A C 1
ATOM 1536 O O . ILE A 1 201 ? 16.478 -11.249 -9.827 1.00 94.94 201 ILE A O 1
ATOM 1540 N N . THR A 1 202 ? 14.834 -9.890 -9.104 1.00 94.62 202 THR A N 1
ATOM 1541 C CA . THR A 1 202 ? 15.709 -8.923 -8.426 1.00 94.62 202 THR A CA 1
ATOM 1542 C C . THR A 1 202 ? 15.427 -8.935 -6.933 1.00 94.62 202 THR A C 1
ATOM 1544 O O . THR A 1 202 ? 14.287 -8.757 -6.508 1.00 94.62 202 THR A O 1
ATOM 1547 N N . ASN A 1 203 ? 16.463 -9.121 -6.116 1.00 95.00 203 ASN A N 1
ATOM 1548 C CA . ASN A 1 203 ? 16.348 -9.037 -4.660 1.00 95.00 203 ASN A CA 1
ATOM 1549 C C . ASN A 1 203 ? 16.677 -7.620 -4.183 1.00 95.00 203 ASN A C 1
ATOM 1551 O O . ASN A 1 203 ? 17.628 -7.004 -4.657 1.00 95.00 203 ASN A O 1
ATOM 1555 N N . TYR A 1 204 ? 15.901 -7.108 -3.232 1.00 94.62 204 TYR A N 1
ATOM 1556 C CA . TYR A 1 204 ? 16.059 -5.750 -2.719 1.00 94.62 204 TYR A CA 1
ATOM 1557 C C . TYR A 1 204 ? 16.599 -5.779 -1.298 1.00 94.62 204 TYR A C 1
ATOM 1559 O O . TYR A 1 204 ? 15.904 -6.240 -0.392 1.00 94.62 204 TYR A O 1
ATOM 1567 N N . GLU A 1 205 ? 17.805 -5.258 -1.088 1.00 94.19 205 GLU A N 1
ATOM 1568 C CA . GLU A 1 205 ? 18.510 -5.294 0.199 1.00 94.19 205 GLU A CA 1
ATOM 1569 C C . GLU A 1 205 ? 18.828 -3.888 0.717 1.00 94.19 205 GLU A C 1
ATOM 1571 O O . GLU A 1 205 ? 18.951 -2.939 -0.056 1.00 94.19 205 GLU A O 1
ATOM 1576 N N . PHE A 1 206 ? 18.940 -3.738 2.039 1.00 91.75 206 PHE A N 1
ATOM 1577 C CA . PHE A 1 206 ? 19.374 -2.474 2.655 1.00 91.75 206 PHE A CA 1
ATOM 1578 C C . PHE A 1 206 ? 20.873 -2.237 2.471 1.00 91.75 206 PHE A C 1
ATOM 1580 O O . PHE A 1 206 ? 21.307 -1.105 2.276 1.00 91.75 206 PHE A O 1
ATOM 1587 N N . GLU A 1 207 ? 21.649 -3.316 2.509 1.00 89.69 207 GLU A N 1
ATOM 1588 C CA . GLU A 1 207 ? 23.091 -3.318 2.326 1.00 89.69 207 GLU A CA 1
ATOM 1589 C C . GLU A 1 207 ? 23.451 -4.509 1.441 1.00 89.69 207 GLU A C 1
ATOM 1591 O O . GLU A 1 207 ? 23.028 -5.637 1.700 1.00 89.69 207 GLU A O 1
ATOM 1596 N N . ALA A 1 208 ? 24.221 -4.265 0.385 1.00 84.19 208 ALA A N 1
ATOM 1597 C CA . ALA A 1 208 ? 24.693 -5.315 -0.501 1.00 84.19 208 ALA A CA 1
ATOM 1598 C C . ALA A 1 208 ? 26.083 -4.971 -1.034 1.00 84.19 208 ALA A C 1
ATOM 1600 O O . ALA A 1 208 ? 26.333 -3.852 -1.477 1.00 84.19 208 ALA A O 1
ATOM 1601 N N . ASN A 1 209 ? 26.971 -5.964 -1.042 1.00 77.06 209 ASN A N 1
ATOM 1602 C CA . ASN A 1 209 ? 28.221 -5.899 -1.788 1.00 77.06 209 ASN A CA 1
ATOM 1603 C C . ASN A 1 209 ? 27.969 -6.472 -3.180 1.00 77.06 209 ASN A C 1
ATOM 1605 O O . ASN A 1 209 ? 28.002 -7.685 -3.382 1.00 77.06 209 ASN A O 1
ATOM 1609 N N . THR A 1 210 ? 27.684 -5.602 -4.143 1.00 72.56 210 THR A N 1
ATOM 1610 C CA . THR A 1 210 ? 27.511 -6.011 -5.537 1.00 72.56 210 THR A CA 1
ATOM 1611 C C . THR A 1 210 ? 28.885 -6.145 -6.190 1.00 72.56 210 THR A C 1
ATOM 1613 O O . THR A 1 210 ? 29.501 -5.152 -6.577 1.00 72.56 210 THR A O 1
ATOM 1616 N N . SER A 1 211 ? 29.392 -7.372 -6.300 1.00 65.62 211 SER A N 1
ATOM 1617 C CA . SER A 1 211 ? 30.560 -7.693 -7.127 1.00 65.62 211 SER A CA 1
ATOM 1618 C C . SER A 1 211 ? 30.138 -8.638 -8.252 1.00 65.62 211 SER A C 1
ATOM 1620 O O . SER A 1 211 ? 29.617 -9.717 -7.973 1.00 65.62 211 SER A O 1
ATOM 1622 N N . GLY A 1 212 ? 30.371 -8.256 -9.510 1.00 65.44 212 GLY A N 1
ATOM 1623 C CA . GLY A 1 212 ? 29.914 -9.009 -10.688 1.00 65.44 212 GLY A CA 1
ATOM 1624 C C . GLY A 1 212 ? 28.443 -8.754 -11.061 1.00 65.44 212 GLY A C 1
ATOM 1625 O O . GLY A 1 212 ? 27.865 -7.743 -10.674 1.00 65.44 212 GLY A O 1
ATOM 1626 N N . ASN A 1 213 ? 27.844 -9.674 -11.829 1.00 59.03 213 ASN A N 1
ATOM 1627 C CA . ASN A 1 213 ? 26.420 -9.654 -12.200 1.00 59.03 213 ASN A CA 1
ATOM 1628 C C . ASN A 1 213 ? 25.564 -10.230 -11.058 1.00 59.03 213 ASN A C 1
ATOM 1630 O O . ASN A 1 213 ? 25.187 -11.401 -11.083 1.00 59.03 213 ASN A O 1
ATOM 1634 N N . SER A 1 214 ? 25.278 -9.423 -10.038 1.00 69.44 214 SER A N 1
ATOM 1635 C CA . SER A 1 214 ? 24.305 -9.770 -8.997 1.00 69.44 214 SER A CA 1
ATOM 1636 C C . SER A 1 214 ? 22.976 -9.059 -9.257 1.00 69.44 214 SER A C 1
ATOM 1638 O O . SER A 1 214 ? 22.960 -7.830 -9.314 1.00 69.44 214 SER A O 1
ATOM 1640 N N . ASN A 1 215 ? 21.865 -9.800 -9.336 1.00 86.75 215 ASN A N 1
ATOM 1641 C CA . ASN A 1 215 ? 20.507 -9.239 -9.400 1.00 86.75 215 ASN A CA 1
ATOM 1642 C C . ASN A 1 215 ? 20.044 -8.765 -8.014 1.00 86.75 215 ASN A C 1
ATOM 1644 O O . ASN A 1 215 ? 19.113 -9.305 -7.407 1.00 86.75 215 ASN A O 1
ATOM 1648 N N . VAL A 1 216 ? 20.768 -7.783 -7.485 1.00 90.88 216 VAL A N 1
ATOM 1649 C CA . VAL A 1 216 ? 20.518 -7.164 -6.187 1.00 90.88 216 VAL A CA 1
ATOM 1650 C C . VAL A 1 216 ? 20.449 -5.658 -6.378 1.00 90.88 216 VAL A C 1
ATOM 1652 O O . VAL A 1 216 ? 21.336 -5.064 -6.988 1.00 90.88 216 VAL A O 1
ATOM 1655 N N . ALA A 1 217 ? 19.399 -5.047 -5.844 1.00 91.38 217 ALA A N 1
ATOM 1656 C CA . ALA A 1 217 ? 19.176 -3.610 -5.874 1.00 91.38 217 ALA A CA 1
ATOM 1657 C C . ALA A 1 217 ? 18.974 -3.070 -4.449 1.00 91.38 217 ALA A C 1
ATOM 1659 O O . ALA A 1 217 ? 18.546 -3.814 -3.561 1.00 91.38 217 ALA A O 1
ATOM 1660 N N . PRO A 1 218 ? 19.257 -1.782 -4.196 1.00 91.38 218 PRO A N 1
ATOM 1661 C CA . PRO A 1 218 ? 18.913 -1.170 -2.924 1.00 91.38 218 PRO A CA 1
ATOM 1662 C C . PRO A 1 218 ? 17.393 -1.118 -2.762 1.00 91.38 218 PRO A C 1
ATOM 1664 O O . PRO A 1 218 ? 16.663 -0.670 -3.650 1.00 91.38 218 PRO A O 1
ATOM 1667 N N . THR A 1 219 ? 16.911 -1.565 -1.608 1.00 93.94 219 THR A N 1
ATOM 1668 C CA . THR A 1 219 ? 15.517 -1.349 -1.221 1.00 93.94 219 THR A CA 1
ATOM 1669 C C . THR A 1 219 ? 15.279 0.117 -0.859 1.00 93.94 219 THR A C 1
ATOM 1671 O O . THR A 1 219 ? 16.186 0.826 -0.424 1.00 93.94 219 THR A O 1
ATOM 1674 N N . TYR A 1 220 ? 14.043 0.583 -1.008 1.00 90.25 220 TYR A N 1
ATOM 1675 C CA . TYR A 1 220 ? 13.641 1.932 -0.626 1.00 90.25 220 TYR A CA 1
ATOM 1676 C C . TYR A 1 220 ? 12.260 1.921 0.018 1.00 90.25 220 TYR A C 1
ATOM 1678 O O . TYR A 1 220 ? 11.504 0.951 -0.071 1.00 90.25 220 TYR A O 1
ATOM 1686 N N . GLN A 1 221 ? 11.969 3.004 0.731 1.00 89.75 221 GLN A N 1
ATOM 1687 C CA . GLN A 1 221 ? 10.756 3.133 1.514 1.00 89.75 221 GLN A CA 1
ATOM 1688 C C . GLN A 1 221 ? 9.545 3.358 0.610 1.00 89.75 221 GLN A C 1
ATOM 1690 O O . GLN A 1 221 ? 9.516 4.290 -0.192 1.00 89.75 221 GLN A O 1
ATOM 1695 N N . VAL A 1 222 ? 8.514 2.544 0.813 1.00 89.12 222 VAL A N 1
ATOM 1696 C CA . VAL A 1 222 ? 7.210 2.681 0.174 1.00 89.12 222 VAL A CA 1
ATOM 1697 C C . VAL A 1 222 ? 6.200 3.147 1.229 1.00 89.12 222 VAL A C 1
ATOM 1699 O O . VAL A 1 222 ? 5.929 2.412 2.188 1.00 89.12 222 VAL A O 1
ATOM 1702 N N . PRO A 1 223 ? 5.651 4.368 1.104 1.00 87.38 223 PRO A N 1
ATOM 1703 C CA . PRO A 1 223 ? 4.745 4.933 2.098 1.00 87.38 223 PRO A CA 1
ATOM 1704 C C . PRO A 1 223 ? 3.385 4.223 2.091 1.00 87.38 223 PRO A C 1
ATOM 1706 O O . PRO A 1 223 ? 2.666 4.203 1.091 1.00 87.38 223 PRO A O 1
ATOM 1709 N N . TYR A 1 224 ? 3.019 3.659 3.243 1.00 88.56 224 TYR A N 1
ATOM 1710 C CA . TYR A 1 224 ? 1.705 3.054 3.497 1.00 88.56 224 TYR A CA 1
ATOM 1711 C C . TYR A 1 224 ? 0.916 3.813 4.576 1.00 88.56 224 TYR A C 1
ATOM 1713 O O . TYR A 1 224 ? -0.247 3.492 4.826 1.00 88.56 224 TYR A O 1
ATOM 1721 N N . SER A 1 225 ? 1.515 4.834 5.194 1.00 89.38 225 SER A N 1
ATOM 1722 C CA . SER A 1 225 ? 0.877 5.694 6.191 1.00 89.38 225 SER A CA 1
ATOM 1723 C C . SER A 1 225 ? -0.354 6.396 5.629 1.00 89.38 225 SER A C 1
ATOM 1725 O O . SER A 1 225 ? -0.339 6.865 4.493 1.00 89.38 225 SER A O 1
ATOM 1727 N N . ASN A 1 226 ? -1.428 6.495 6.406 1.00 88.38 226 ASN A N 1
ATOM 1728 C CA . ASN A 1 226 ? -2.673 7.115 5.961 1.00 88.38 226 ASN A CA 1
ATOM 1729 C C . ASN A 1 226 ? -3.442 7.727 7.137 1.00 88.38 226 ASN A C 1
ATOM 1731 O O . ASN A 1 226 ? -3.319 7.286 8.277 1.00 88.38 226 ASN A O 1
ATOM 1735 N N . PHE A 1 227 ? -4.258 8.730 6.832 1.00 90.56 227 PHE A N 1
ATOM 1736 C CA . PHE A 1 227 ? -5.249 9.307 7.725 1.00 90.56 227 PHE A CA 1
ATOM 1737 C C . PHE A 1 227 ? -6.617 9.231 7.048 1.00 90.56 227 PHE A C 1
ATOM 1739 O O . PHE A 1 227 ? -6.773 9.642 5.895 1.00 90.56 227 PHE A O 1
ATOM 1746 N N . GLY A 1 228 ? -7.613 8.715 7.759 1.00 91.19 228 GLY A N 1
ATOM 1747 C CA . GLY A 1 228 ? -8.926 8.454 7.188 1.00 91.19 228 GLY A CA 1
ATOM 1748 C C . GLY A 1 228 ? -10.059 8.594 8.187 1.00 91.19 228 GLY A C 1
ATOM 1749 O O . GLY A 1 228 ? -9.857 8.681 9.396 1.00 91.19 228 GLY A O 1
ATOM 1750 N N . ILE A 1 229 ? -11.272 8.605 7.645 1.00 94.00 229 ILE A N 1
ATOM 1751 C CA . ILE A 1 229 ? -12.504 8.470 8.414 1.00 94.00 229 ILE A CA 1
ATOM 1752 C C . ILE A 1 229 ? -13.048 7.086 8.107 1.00 94.00 229 ILE A C 1
ATOM 1754 O O . ILE A 1 229 ? -13.231 6.740 6.938 1.00 94.00 229 ILE A O 1
ATOM 1758 N N . HIS A 1 230 ? -13.319 6.309 9.143 1.00 94.50 230 HIS A N 1
ATOM 1759 C CA . HIS A 1 230 ? -13.995 5.029 9.016 1.00 94.50 230 HIS A CA 1
ATOM 1760 C C . HIS A 1 230 ? -15.370 5.118 9.661 1.00 94.50 230 HIS A C 1
ATOM 1762 O O . HIS A 1 230 ? -15.556 5.822 10.652 1.00 94.50 230 HIS A O 1
ATOM 1768 N N . ALA A 1 231 ? -16.333 4.397 9.104 1.00 96.19 231 ALA A N 1
ATOM 1769 C CA . ALA A 1 231 ? -17.653 4.258 9.688 1.00 96.19 231 ALA A CA 1
ATOM 1770 C C . ALA A 1 231 ? -18.221 2.882 9.359 1.00 96.19 231 ALA A C 1
ATOM 1772 O O . ALA A 1 231 ? -17.879 2.286 8.336 1.00 96.19 231 ALA A O 1
ATOM 1773 N N . GLY A 1 232 ? -19.107 2.386 10.213 1.00 95.88 232 GLY A N 1
ATOM 1774 C CA . GLY A 1 232 ? -19.697 1.077 10.004 1.00 95.88 232 GLY A CA 1
ATOM 1775 C C . GLY A 1 232 ? -20.726 0.690 11.048 1.00 95.88 232 GLY A C 1
ATOM 1776 O O . GLY A 1 232 ? -21.220 1.506 11.830 1.00 95.88 232 GLY A O 1
ATOM 1777 N N . ILE A 1 233 ? -21.053 -0.597 11.023 1.00 95.88 233 ILE A N 1
ATOM 1778 C CA . ILE A 1 233 ? -22.015 -1.226 11.918 1.00 95.88 233 ILE A CA 1
ATOM 1779 C C . ILE A 1 233 ? -21.276 -2.280 12.742 1.00 95.88 233 ILE A C 1
ATOM 1781 O O . ILE A 1 233 ? -20.384 -2.967 12.253 1.00 95.88 233 ILE A O 1
ATOM 1785 N N . MET A 1 234 ? -21.647 -2.380 14.007 1.00 93.00 234 MET A N 1
ATOM 1786 C CA . MET A 1 234 ? -21.203 -3.371 14.971 1.00 93.00 234 MET A CA 1
ATOM 1787 C C . MET A 1 234 ? -22.430 -4.145 15.443 1.00 93.00 234 MET A C 1
ATOM 1789 O O . MET A 1 234 ? -23.482 -3.552 15.705 1.00 93.00 234 MET A O 1
ATOM 1793 N N . VAL A 1 235 ? -22.283 -5.464 15.542 1.00 91.88 235 VAL A N 1
ATOM 1794 C CA . VAL A 1 235 ? -23.308 -6.350 16.088 1.00 91.88 235 VAL A CA 1
ATOM 1795 C C . VAL A 1 235 ? -22.799 -6.931 17.397 1.00 91.88 235 VAL A C 1
ATOM 1797 O O . VAL A 1 235 ? -21.780 -7.617 17.412 1.00 91.88 235 VAL A O 1
ATOM 1800 N N . ASP A 1 236 ? -23.516 -6.657 18.483 1.00 83.69 236 ASP A N 1
ATOM 1801 C CA . ASP A 1 236 ? -23.205 -7.223 19.793 1.00 83.69 236 ASP A CA 1
ATOM 1802 C C . ASP A 1 236 ? -23.741 -8.661 19.848 1.00 83.69 236 ASP A C 1
ATOM 1804 O O . ASP A 1 236 ? -24.958 -8.888 19.862 1.00 83.69 236 ASP A O 1
ATOM 1808 N N . LEU A 1 237 ? -22.831 -9.638 19.852 1.00 76.94 237 LEU A N 1
ATOM 1809 C CA . LEU A 1 237 ? -23.165 -11.043 20.082 1.00 76.94 237 LEU A CA 1
ATOM 1810 C C . LEU A 1 237 ? -23.437 -11.229 21.582 1.00 76.94 237 LEU A C 1
ATOM 1812 O O . LEU A 1 237 ? -22.616 -10.839 22.413 1.00 76.94 237 LEU A O 1
ATOM 1816 N N . LYS A 1 238 ? -24.623 -11.746 21.914 1.00 60.97 238 LYS A N 1
ATOM 1817 C CA . LYS A 1 238 ? -25.036 -12.040 23.293 1.00 60.97 238 LYS A CA 1
ATOM 1818 C C . LYS A 1 238 ? -24.465 -13.357 23.786 1.00 60.97 238 LYS A C 1
ATOM 1820 O O . LYS A 1 238 ? -24.417 -14.295 22.962 1.00 60.97 238 LYS A O 1
#

Sequence (238 aa):
MANTAVHRYTESFDLGRSSYTAGLQGILAAGAMFSKNIGVDLAMNIGLAPRSMKSDVYLEQPALRETLAVTQKADMPVMITPSLVIQSDTGSRITAYARGGVVFPVKTGMTQEVMYTQDRLNPADNTWVRNTVGWTEDFSMRLNPGVSGSIGMKYKANKSVTIWAELYLLSMNLYFKQSELTSYNINGASALSTLSQDARITNYEFEANTSGNSNVAPTYQVPYSNFGIHAGIMVDLK

pLDDT: mean 88.95, std 10.23, range [42.12, 98.0]

Secondary structure (DSSP, 8-state):
-------EEEEEEE--SS-TT-S-EEEEEEEEESSSSEEEEEEEEEESS--EEEEEEEEEETTEEEEEEEEEEE---EEEEEEEEEE--TTSSEEEEEEEEEEEEEE-EEEEEEEEEEEEEETTTTEEEEEEEEEEEEEEEP---EEEEEEEEEEE-SSSEEEEEEEEEEE-EEEEEEEEEEEEEETTEE-GGGS-HHHHEEEEESS----SS--EEE--EEE--EEEEEEEEEE---

Radius of gyration: 25.11 Å; Cα contacts (8 Å, |Δi|>4): 610; chains: 1; bounding box: 61×48×78 Å

Foldseek 3Di:
DDPPWDKDKDKDWDCDPQAQQPDDKDKDKDWDAPDQFKIKMKMKIWADDTDKIWMWIWTDTPFKIKIKIKIKTKDGWIKIWIWMKGWDGPPDQKIKIKIKTKIKTPDIKMKMKIKMKMWGQDPVPRDTDIKIKIWMKIWDWDTDIKMKMKIWMWGPPDPWKIKIKIKIKIFDKIKTAKMFTPFIDIPNHTPPVVDDRLRRMAGEDCDDDDDDDHSYHHIDIRHNIDIDMDIDMGTDDD

Mean predicted aligned error: 7.49 Å

Solvent-accessible surface area (backbone atoms only — not comparable to full-atom values): 12364 Å² total; per-residue (Å²): 132,87,78,76,72,62,73,46,78,47,78,48,74,44,77,55,78,85,19,57,66,51,62,55,66,48,78,51,72,52,70,53,67,84,48,86,39,40,26,39,36,42,34,39,42,34,41,72,46,53,38,63,35,41,37,39,41,37,41,38,42,92,54,38,37,39,36,42,39,40,38,40,31,36,43,61,33,33,33,39,30,51,26,46,33,39,38,46,68,73,90,49,60,57,28,48,35,37,36,43,29,48,31,40,62,76,41,56,37,33,43,36,41,38,40,38,39,37,38,35,54,38,86,90,78,74,43,78,48,79,47,39,42,36,38,30,34,42,32,39,51,42,85,43,74,24,44,34,41,34,45,33,41,38,37,53,78,52,99,44,41,30,40,37,40,30,47,38,40,39,50,31,57,36,32,46,36,35,35,36,58,78,40,33,27,51,72,85,41,81,50,46,84,81,49,55,74,71,77,32,38,36,39,30,35,93,75,78,86,77,72,78,98,55,60,62,45,77,42,56,85,43,51,42,36,42,76,48,78,49,72,52,79,45,73,62,83,130